Protein AF-A0A1C6GH63-F1 (afdb_monomer_lite)

Radius of gyration: 22.66 Å; chains: 1; bounding box: 57×43×56 Å

Foldseek 3Di:
DVLVVLLVVLVVLLVVLVVQLVVLVVVVVVLVVQLVVLCVVCVPPCPDPVSVVSNVVSVVVVVVSLVVNLVSLVVNLVSCCVRPNCPDPSSVVSVLSNLVSVVAAAEEEEFEDEPDDDPDDPPPVVVQVVVQCVQVVDPSHDYLYYFYDYHPDDDDCPDSPSLVVVLVCLVVVSHQEYEYQALCRSDVDPVVSVVSQVVSVVSNYHYAHNVVRPDPVPDPDD

pLDDT: mean 78.75, std 14.33, range [32.16, 94.0]

Sequence (222 aa):
MADSFGIKLGVEGEKEFKSALSDINLSFKVLGSEMKLVQSQFEKNYSSVESLTSRNEVLNRQIEKQKEKISTLKSALDNASSSFGENDRQTHNWQIQLNNAEDKLRVAAYCRVSTATDAQLESLEAQKSHYENYINSRDDWCFAGVYYDEGITGTKASKRPELMRLLADCKAKKIDFVITKSISRFSRNTLDCLKYIRMLKDKNIPVFFEKESINPLEQPRL

Secondary structure (DSSP, 8-state):
--HHHHHHHHHHHHHHHHHHHHHHHHHHHHHHHHHHHHHHHTTT-TTSHHHHHHHHHHHHHHHHHHHHHHHHHHHHHHHHHHHH-TTSHHHHHHHHHHHHHTT-EEEEEEEE----SSS----HHHHHHHHHHHHHT-TTEEEEEEEEE----SS-----HHHHHHHHHHHTTS-SEEEES-HHHH-SSHHHHHHHHHHHHTTT--EEETTTTB-TTSS---

Structure (mmCIF, N/CA/C/O backbone):
data_AF-A0A1C6GH63-F1
#
_entry.id   AF-A0A1C6GH63-F1
#
loop_
_atom_site.group_PDB
_atom_site.id
_atom_site.type_symbol
_atom_site.label_atom_id
_atom_site.label_alt_id
_atom_site.label_comp_id
_atom_site.label_asym_id
_atom_site.label_entity_id
_atom_site.label_seq_id
_atom_site.pdbx_PDB_ins_code
_atom_site.Cartn_x
_atom_site.Cartn_y
_atom_site.Cartn_z
_atom_site.occupancy
_atom_site.B_iso_or_equiv
_atom_site.auth_seq_id
_atom_site.auth_comp_id
_atom_site.auth_asym_id
_atom_site.auth_atom_id
_atom_site.pdbx_PDB_model_num
ATOM 1 N N . MET A 1 1 ? 26.725 -23.739 18.115 1.00 43.75 1 MET A N 1
ATOM 2 C CA . MET A 1 1 ? 25.723 -23.586 19.199 1.00 43.75 1 MET A CA 1
ATOM 3 C C . MET A 1 1 ? 25.177 -22.156 19.339 1.00 43.75 1 MET A C 1
ATOM 5 O O . MET A 1 1 ? 24.207 -21.996 20.064 1.00 43.75 1 MET A O 1
ATOM 9 N N . ALA A 1 2 ? 25.718 -21.143 18.641 1.00 48.12 2 ALA A N 1
ATOM 10 C CA . ALA A 1 2 ? 25.209 -19.763 18.694 1.00 48.12 2 ALA A CA 1
ATOM 11 C C . ALA A 1 2 ? 23.926 -19.540 17.858 1.00 48.12 2 ALA A C 1
ATOM 13 O O . ALA A 1 2 ? 23.014 -18.861 18.321 1.00 48.12 2 ALA A O 1
ATOM 14 N N . ASP A 1 3 ? 23.795 -20.202 16.701 1.00 53.66 3 ASP A N 1
ATOM 15 C CA . ASP A 1 3 ? 22.648 -20.000 15.793 1.00 53.66 3 ASP A CA 1
ATOM 16 C C . ASP A 1 3 ? 21.296 -20.400 16.406 1.00 53.66 3 ASP A C 1
ATOM 18 O O . ASP A 1 3 ? 20.281 -19.751 16.178 1.00 53.66 3 ASP A O 1
ATOM 22 N N . SER A 1 4 ? 21.263 -21.427 17.263 1.00 47.41 4 SER A N 1
ATOM 23 C CA . SER A 1 4 ? 20.011 -21.875 17.893 1.00 47.41 4 SER A CA 1
ATOM 24 C C . SER A 1 4 ? 19.478 -20.906 18.955 1.00 47.41 4 SER A C 1
ATOM 26 O O . SER A 1 4 ? 18.289 -20.979 19.264 1.00 47.41 4 SER A O 1
ATOM 28 N N . PHE A 1 5 ? 20.323 -20.057 19.546 1.00 47.91 5 PHE A N 1
ATOM 29 C CA . PHE A 1 5 ? 19.903 -19.102 20.578 1.00 47.91 5 PHE A CA 1
ATOM 30 C C . PHE A 1 5 ? 19.313 -17.832 19.959 1.00 47.91 5 PHE A C 1
ATOM 32 O O . PHE A 1 5 ? 18.251 -17.398 20.398 1.00 47.91 5 PHE A O 1
ATOM 39 N N . GLY A 1 6 ? 19.934 -17.299 18.899 1.00 55.62 6 GLY A N 1
ATOM 40 C CA . GLY A 1 6 ? 19.394 -16.158 18.146 1.00 55.62 6 GLY A CA 1
ATOM 41 C C . GLY A 1 6 ? 18.046 -16.475 17.493 1.00 55.62 6 GLY A C 1
ATOM 42 O O . GLY A 1 6 ? 17.101 -15.701 17.619 1.00 55.62 6 GLY A O 1
ATOM 43 N N . ILE A 1 7 ? 17.910 -17.672 16.907 1.00 58.19 7 ILE A N 1
ATOM 44 C CA . ILE A 1 7 ? 16.643 -18.131 16.315 1.00 58.19 7 ILE A CA 1
ATOM 45 C C . ILE A 1 7 ? 15.545 -18.272 17.384 1.00 58.19 7 ILE A C 1
ATOM 47 O O . ILE A 1 7 ? 14.402 -17.900 17.137 1.00 58.19 7 ILE A O 1
ATOM 51 N N . LYS A 1 8 ? 15.866 -18.772 18.587 1.00 57.50 8 LYS A N 1
ATOM 52 C CA . LYS A 1 8 ? 14.883 -18.887 19.680 1.00 57.50 8 LYS A CA 1
ATOM 53 C C . LYS A 1 8 ? 14.422 -17.523 20.198 1.00 57.50 8 LYS A C 1
ATOM 55 O O . LYS A 1 8 ? 13.222 -17.350 20.377 1.00 57.50 8 LYS A O 1
ATOM 60 N N . LEU A 1 9 ? 15.338 -16.564 20.373 1.00 57.53 9 LEU A N 1
ATOM 61 C CA . LEU A 1 9 ? 14.989 -15.201 20.796 1.00 57.53 9 LEU A CA 1
ATOM 62 C C . LEU A 1 9 ? 14.082 -14.494 19.774 1.00 57.53 9 LEU A C 1
ATOM 64 O O . LEU A 1 9 ? 13.104 -13.862 20.165 1.00 57.53 9 LEU A O 1
ATOM 68 N N . GLY A 1 10 ? 14.373 -14.639 18.476 1.00 62.00 10 GLY A N 1
ATOM 69 C CA . GLY A 1 10 ? 13.554 -14.057 17.407 1.00 62.00 10 GLY A CA 1
ATOM 70 C C . GLY A 1 10 ? 12.146 -14.661 17.333 1.00 62.00 10 GLY A C 1
ATOM 71 O O . GLY A 1 10 ? 11.166 -13.935 17.205 1.00 62.00 10 GLY A O 1
ATOM 72 N N . VAL A 1 11 ? 12.016 -15.986 17.477 1.00 64.38 11 VAL A N 1
ATOM 73 C CA . VAL A 1 11 ? 10.711 -16.680 17.432 1.00 64.38 11 VAL A CA 1
ATOM 74 C C . VAL A 1 11 ? 9.845 -16.367 18.659 1.00 64.38 11 VAL A C 1
ATOM 76 O O . VAL A 1 11 ? 8.621 -16.268 18.545 1.00 64.38 11 VAL A O 1
ATOM 79 N N . GLU A 1 12 ? 10.458 -16.205 19.833 1.00 69.69 12 GLU A N 1
ATOM 80 C CA . GLU A 1 12 ? 9.743 -15.873 21.069 1.00 69.69 12 GLU A CA 1
ATOM 81 C C . GLU A 1 12 ? 9.238 -14.422 21.047 1.00 69.69 12 GLU A C 1
ATOM 83 O O . GLU A 1 12 ? 8.051 -14.195 21.295 1.00 69.69 12 GLU A O 1
ATOM 88 N N . GLY A 1 13 ? 10.065 -13.474 20.587 1.00 75.44 13 GLY A N 1
ATOM 89 C CA . GLY A 1 13 ? 9.638 -12.093 20.331 1.00 75.44 13 GLY A CA 1
ATOM 90 C C . GLY A 1 13 ? 8.534 -11.998 19.271 1.00 75.44 13 GLY A C 1
ATOM 91 O O . GLY A 1 13 ? 7.528 -11.318 19.472 1.00 75.44 13 GLY A O 1
ATOM 92 N N . GLU A 1 14 ? 8.639 -12.750 18.169 1.00 78.56 14 GLU A N 1
ATOM 93 C CA . GLU A 1 14 ? 7.615 -12.768 17.113 1.00 78.56 14 GLU A CA 1
ATOM 94 C C . GLU A 1 14 ? 6.231 -13.187 17.644 1.00 78.56 14 GLU A C 1
ATOM 96 O O . GLU A 1 14 ? 5.198 -12.641 17.235 1.00 78.56 14 GLU A O 1
ATOM 101 N N . LYS A 1 15 ? 6.190 -14.151 18.570 1.00 84.12 15 LYS A N 1
ATOM 102 C CA . LYS A 1 15 ? 4.944 -14.614 19.191 1.00 84.12 15 LYS A CA 1
ATOM 103 C C . LYS A 1 15 ? 4.304 -13.525 20.053 1.00 84.12 15 LYS A C 1
ATOM 105 O O . LYS A 1 15 ? 3.085 -13.348 19.983 1.00 84.12 15 LYS A O 1
ATOM 110 N N . GLU A 1 16 ? 5.103 -12.793 20.824 1.00 86.69 16 GLU A N 1
ATOM 111 C CA . GLU A 1 16 ? 4.632 -11.672 21.643 1.00 86.69 16 GLU A CA 1
ATOM 112 C C . GLU A 1 16 ? 4.046 -10.555 20.772 1.00 86.69 16 GLU A C 1
ATOM 114 O O . GLU A 1 16 ? 2.914 -10.123 21.007 1.00 86.69 16 GLU A O 1
ATOM 119 N N . PHE A 1 17 ? 4.740 -10.167 19.695 1.00 88.00 17 PHE A N 1
ATOM 120 C CA . PHE A 1 17 ? 4.237 -9.160 18.755 1.00 88.00 17 PHE A CA 1
ATOM 121 C C . PHE A 1 17 ? 2.922 -9.588 18.096 1.00 88.00 17 PHE A C 1
ATOM 123 O O . PHE A 1 17 ? 1.976 -8.801 18.024 1.00 88.00 17 PHE A O 1
ATOM 130 N N . LYS A 1 18 ? 2.816 -10.846 17.648 1.00 88.19 18 LYS A N 1
ATOM 131 C CA . LYS A 1 18 ? 1.571 -11.381 17.068 1.00 88.19 18 LYS A CA 1
ATOM 132 C C . LYS A 1 18 ? 0.414 -11.367 18.066 1.00 88.19 18 LYS A C 1
ATOM 134 O O . LYS A 1 18 ? -0.707 -11.044 17.672 1.00 88.19 18 LYS A O 1
ATOM 139 N N . SER A 1 19 ? 0.673 -11.691 19.335 1.00 89.94 19 SER A N 1
ATOM 140 C CA . SER A 1 19 ? -0.341 -11.632 20.394 1.00 89.94 19 SER A CA 1
ATOM 141 C C . SER A 1 19 ? -0.822 -10.198 20.616 1.00 89.94 19 SER A C 1
ATOM 143 O O . SER A 1 19 ? -2.018 -9.938 20.514 1.00 89.94 19 SER A O 1
ATOM 145 N N . ALA A 1 20 ? 0.104 -9.253 20.802 1.00 89.94 20 ALA A N 1
ATOM 146 C CA . ALA A 1 20 ? -0.228 -7.842 20.994 1.00 89.94 20 ALA A CA 1
ATOM 147 C C . ALA A 1 20 ? -1.050 -7.279 19.818 1.00 89.94 20 ALA A C 1
ATOM 149 O O . ALA A 1 20 ? -2.055 -6.595 20.012 1.00 89.94 20 ALA A O 1
ATOM 150 N N . LEU A 1 21 ? -0.689 -7.626 18.578 1.00 89.88 21 LEU A N 1
ATOM 151 C CA . LEU A 1 21 ? -1.446 -7.210 17.394 1.00 89.88 21 LEU A CA 1
ATOM 152 C C . LEU A 1 21 ? -2.846 -7.825 17.330 1.00 89.88 21 LEU A C 1
ATOM 154 O O . LEU A 1 21 ? -3.777 -7.166 16.861 1.00 89.88 21 LEU A O 1
ATOM 158 N N . SER A 1 22 ? -3.016 -9.065 17.790 1.00 92.06 22 SER A N 1
ATOM 159 C CA . SER A 1 22 ? -4.335 -9.696 17.905 1.00 92.06 22 SER A CA 1
ATOM 160 C C . SER A 1 22 ? -5.237 -8.917 18.867 1.00 92.06 22 SER A C 1
ATOM 162 O O . SER A 1 22 ? -6.376 -8.598 18.515 1.00 92.06 22 SER A O 1
ATOM 164 N N . ASP A 1 23 ? -4.712 -8.531 20.029 1.00 92.62 23 ASP A N 1
ATOM 165 C CA . ASP A 1 23 ? -5.454 -7.781 21.049 1.00 92.62 23 ASP A CA 1
ATOM 166 C C . ASP A 1 23 ? -5.828 -6.371 20.568 1.00 92.62 23 ASP A C 1
ATOM 168 O O . ASP A 1 23 ? -6.961 -5.900 20.744 1.00 92.62 23 ASP A O 1
ATOM 172 N N . ILE A 1 24 ? -4.908 -5.711 19.862 1.00 90.25 24 ILE A N 1
ATOM 173 C CA . ILE A 1 24 ? -5.163 -4.419 19.218 1.00 90.25 24 ILE A CA 1
ATOM 174 C C . ILE A 1 24 ? -6.256 -4.555 18.145 1.00 90.25 24 ILE A C 1
ATOM 176 O O . ILE A 1 24 ? -7.181 -3.742 18.090 1.00 90.25 24 ILE A O 1
ATOM 180 N N . ASN A 1 25 ? -6.211 -5.597 17.310 1.00 90.31 25 ASN A N 1
ATOM 181 C CA . ASN A 1 25 ? -7.235 -5.8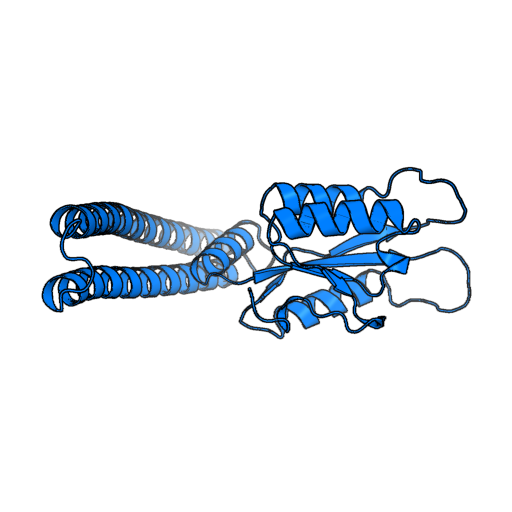31 16.286 1.00 90.31 25 ASN A CA 1
ATOM 182 C C . ASN A 1 25 ? -8.617 -6.124 16.900 1.00 90.31 25 ASN A C 1
ATOM 184 O O . ASN A 1 25 ? -9.634 -5.672 16.364 1.00 90.31 25 ASN A O 1
ATOM 188 N N . LEU A 1 26 ? -8.675 -6.829 18.035 1.00 92.38 26 LEU A N 1
ATOM 189 C CA . LEU A 1 26 ? -9.918 -7.020 18.785 1.00 92.38 26 LEU A CA 1
ATOM 190 C C . LEU A 1 26 ? -10.464 -5.679 19.294 1.00 92.38 26 LEU A C 1
ATOM 192 O O . LEU A 1 26 ? -11.651 -5.396 19.124 1.00 92.38 26 LEU A O 1
ATOM 196 N N . SER A 1 27 ? -9.590 -4.822 19.828 1.00 92.56 27 SER A N 1
ATOM 197 C CA . SER A 1 27 ? -9.950 -3.471 20.279 1.00 92.56 27 SER A CA 1
ATOM 198 C C . SER A 1 27 ? -10.534 -2.627 19.140 1.00 92.56 27 SER A C 1
ATOM 200 O O . SER A 1 27 ? -11.571 -1.989 19.311 1.00 92.56 27 SER A O 1
ATOM 202 N N . PHE A 1 28 ? -9.950 -2.687 17.938 1.00 92.88 28 PHE A N 1
ATOM 203 C CA . PHE A 1 28 ? -10.506 -2.019 16.754 1.00 92.88 28 PHE A CA 1
ATOM 204 C C . PHE A 1 28 ? -11.911 -2.504 16.389 1.00 92.88 28 PHE A C 1
ATOM 206 O O . PHE A 1 28 ? -12.756 -1.698 15.995 1.00 92.88 28 PHE A O 1
ATOM 213 N N . LYS A 1 29 ? -12.191 -3.805 16.532 1.00 92.38 29 LYS A N 1
ATOM 214 C CA . LYS A 1 29 ? -13.525 -4.368 16.268 1.00 92.38 29 LYS A CA 1
ATOM 215 C C . LYS A 1 29 ? -14.569 -3.839 17.256 1.00 92.38 29 LYS A C 1
ATOM 217 O O . LYS A 1 29 ? -15.692 -3.526 16.847 1.00 92.38 29 LYS A O 1
ATOM 222 N N . VAL A 1 30 ? -14.200 -3.721 18.532 1.00 94.00 30 VAL A N 1
ATOM 223 C CA . VAL A 1 30 ? -15.063 -3.152 19.578 1.00 94.00 30 VAL A CA 1
ATOM 224 C C . VAL A 1 30 ? -15.313 -1.669 19.307 1.00 94.00 30 VAL A C 1
ATOM 226 O O . VAL A 1 30 ? -16.466 -1.282 19.132 1.00 94.00 30 VAL A O 1
ATOM 229 N N . LEU A 1 31 ? -14.257 -0.871 19.119 1.00 90.81 31 LEU A N 1
ATOM 230 C CA . LEU A 1 31 ? -14.364 0.561 18.808 1.00 90.81 31 LEU A CA 1
ATOM 231 C C . LEU A 1 31 ? -15.160 0.824 17.521 1.00 90.81 31 LEU A C 1
ATOM 233 O O . LEU A 1 31 ? -15.915 1.787 17.431 1.00 90.81 31 LEU A O 1
ATOM 237 N N . GLY A 1 32 ? -15.026 -0.036 16.509 1.00 89.44 32 GLY A N 1
ATOM 238 C CA . GLY A 1 32 ? -15.830 0.046 15.290 1.00 89.44 32 GLY A CA 1
ATOM 239 C C . GLY A 1 32 ? -17.322 -0.210 15.534 1.00 89.44 32 GLY A C 1
ATOM 240 O O . GLY A 1 32 ? -18.164 0.385 14.863 1.00 89.44 32 GLY A O 1
ATOM 241 N N . SER A 1 33 ? -17.658 -1.068 16.498 1.00 93.25 33 SER A N 1
ATOM 242 C CA . SER A 1 33 ? -19.044 -1.327 16.906 1.00 93.25 33 SER A CA 1
ATOM 243 C C . SER A 1 33 ? -19.605 -0.162 17.727 1.00 93.25 33 SER A C 1
ATOM 245 O O . SER A 1 33 ? -20.716 0.287 17.453 1.00 93.25 33 SER A O 1
ATOM 247 N N . GLU A 1 34 ? -18.811 0.393 18.649 1.00 91.12 34 GLU A N 1
ATOM 248 C CA . GLU A 1 34 ? -19.148 1.613 19.401 1.00 91.12 34 GLU A CA 1
ATOM 249 C C . GLU A 1 34 ? -19.411 2.796 18.463 1.00 91.12 34 GLU A C 1
ATOM 251 O O . GLU A 1 34 ? -20.437 3.460 18.568 1.00 91.12 34 GLU A O 1
ATOM 256 N N . MET A 1 35 ? -18.536 3.016 17.480 1.00 89.00 35 MET A N 1
ATOM 257 C CA . MET A 1 35 ? -18.667 4.104 16.511 1.00 89.00 35 MET A CA 1
ATOM 258 C C . MET A 1 35 ? -19.957 4.005 15.685 1.00 89.00 35 MET A C 1
ATOM 260 O O . MET A 1 35 ? -20.598 5.019 15.406 1.00 89.00 35 MET A O 1
ATOM 264 N N . LYS A 1 36 ? -20.359 2.787 15.296 1.00 89.88 36 LYS A N 1
ATOM 265 C CA . LYS A 1 36 ? -21.638 2.553 14.607 1.00 89.88 36 LYS A CA 1
ATOM 266 C C . LYS A 1 36 ? -22.826 2.861 15.513 1.00 89.88 36 LYS A C 1
ATOM 268 O O . LYS A 1 36 ? -23.787 3.469 15.055 1.00 89.88 36 LYS A O 1
ATOM 273 N N . LEU A 1 37 ? -22.747 2.469 16.783 1.00 87.75 37 LEU A N 1
ATOM 274 C CA . LEU A 1 37 ? -23.795 2.737 17.761 1.00 87.75 37 LEU A CA 1
ATOM 275 C C . LEU A 1 37 ? -23.955 4.244 18.000 1.00 87.75 37 LEU A C 1
ATOM 277 O O . LEU A 1 37 ? -25.067 4.750 17.878 1.00 87.75 37 LEU A O 1
ATOM 281 N N . VAL A 1 38 ? -22.852 4.968 18.209 1.00 85.31 38 VAL A N 1
ATOM 282 C CA . VAL A 1 38 ? -22.848 6.437 18.309 1.00 85.31 38 VAL A CA 1
ATOM 283 C C . VAL A 1 38 ? -23.469 7.060 17.057 1.00 85.31 38 VAL A C 1
ATOM 285 O O . VAL A 1 38 ? -24.359 7.895 17.164 1.00 85.31 38 VAL A O 1
ATOM 288 N N . GLN A 1 39 ? -23.089 6.618 15.854 1.00 83.81 39 GLN A N 1
ATOM 289 C CA . GLN A 1 39 ? -23.702 7.128 14.621 1.00 83.81 39 GLN A CA 1
ATOM 290 C C . GLN A 1 39 ? -25.214 6.879 14.558 1.00 83.81 39 GLN A C 1
ATOM 292 O O . GLN A 1 39 ? -25.943 7.792 14.177 1.00 83.81 39 GLN A O 1
ATOM 297 N N . SER A 1 40 ? -25.678 5.690 14.958 1.00 85.75 40 SER A N 1
ATOM 298 C CA . SER A 1 40 ? -27.106 5.342 14.958 1.00 85.75 40 SER A CA 1
ATOM 299 C C . SER A 1 40 ? -27.922 6.154 15.971 1.00 85.75 40 SER A C 1
ATOM 301 O O . SER A 1 40 ? -29.052 6.550 15.696 1.00 85.75 40 SER A O 1
ATOM 303 N N . GLN A 1 41 ? -27.340 6.469 17.133 1.00 82.56 41 GLN A N 1
ATOM 304 C CA . GLN A 1 41 ? -27.997 7.258 18.180 1.00 82.56 41 GLN A CA 1
ATOM 305 C C . GLN A 1 41 ? -28.266 8.704 17.747 1.00 82.56 41 GLN A C 1
ATOM 307 O O . GLN A 1 41 ? -29.232 9.315 18.204 1.00 82.56 41 GLN A O 1
ATOM 312 N N . PHE A 1 42 ? -27.445 9.243 16.843 1.00 76.06 42 PHE A N 1
ATOM 313 C CA . PHE A 1 42 ? -27.506 10.641 16.422 1.00 76.06 42 PHE A CA 1
ATOM 314 C C . PHE A 1 42 ? -28.003 10.838 14.979 1.00 76.06 42 PHE A C 1
ATOM 316 O O . PHE A 1 42 ? -27.852 11.933 14.439 1.00 76.06 42 PHE A O 1
ATOM 323 N N . GLU A 1 43 ? -28.668 9.842 14.375 1.00 67.94 43 GLU A N 1
ATOM 324 C CA . GLU A 1 43 ? -29.168 9.889 12.983 1.00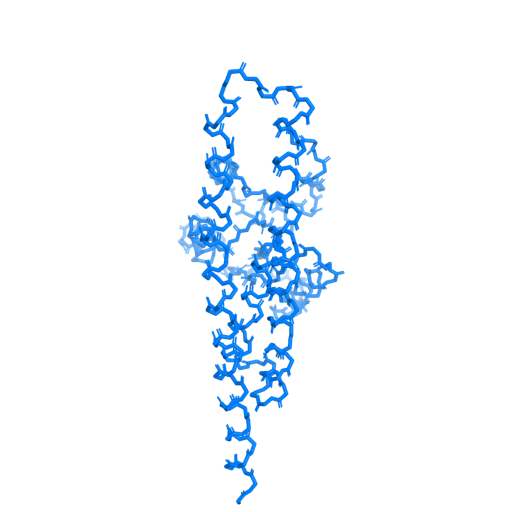 67.94 43 GLU A CA 1
ATOM 325 C C . GLU A 1 43 ? -30.037 11.119 12.654 1.00 67.94 43 GLU A C 1
ATOM 327 O O . GLU A 1 43 ? -30.075 11.572 11.511 1.00 67.94 43 GLU A O 1
ATOM 332 N N . LYS A 1 44 ? -30.716 11.702 13.651 1.00 65.38 44 LYS A N 1
ATOM 333 C CA . LYS A 1 44 ? -31.552 12.905 13.481 1.00 65.38 44 LYS A CA 1
ATOM 334 C C . LYS A 1 44 ? -30.862 14.225 13.867 1.00 65.38 44 LYS A C 1
ATOM 336 O O . LYS A 1 44 ? -31.419 15.273 13.569 1.00 65.38 44 LYS A O 1
ATOM 341 N N . ASN A 1 45 ? -29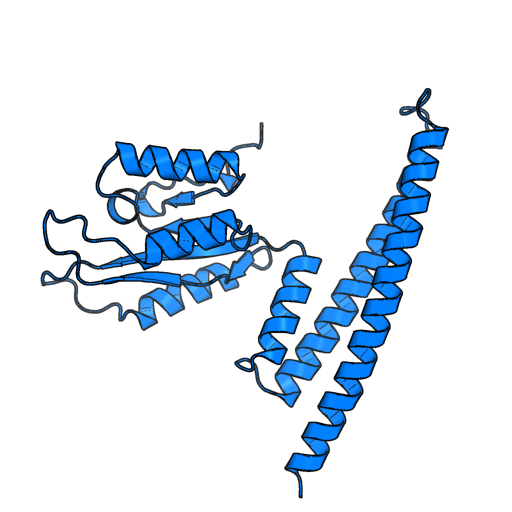.670 14.190 14.482 1.00 63.69 45 ASN A N 1
ATOM 342 C CA . ASN A 1 45 ? -28.991 15.342 15.110 1.00 63.69 45 ASN A CA 1
ATOM 343 C C . ASN A 1 45 ? -27.460 15.380 14.857 1.00 63.69 45 ASN A C 1
ATOM 345 O O . ASN A 1 45 ? -26.695 15.784 15.736 1.00 63.69 45 ASN A O 1
ATOM 349 N N . TYR A 1 46 ? -27.000 14.990 13.661 1.00 59.97 46 TYR A N 1
ATOM 350 C CA . TYR A 1 46 ? -25.572 14.880 13.287 1.00 59.97 46 TYR A CA 1
ATOM 351 C C . TYR A 1 46 ? -24.703 16.129 13.513 1.00 59.97 46 TYR A C 1
ATOM 353 O O . TYR A 1 46 ? -23.480 16.018 13.583 1.00 59.97 46 TYR A O 1
ATOM 361 N N . SER A 1 47 ? -25.307 17.316 13.567 1.00 62.53 47 SER A N 1
ATOM 362 C CA . SER A 1 47 ? -24.606 18.591 13.751 1.00 62.53 47 SER A CA 1
ATOM 363 C C . SER A 1 47 ? -24.660 19.114 15.187 1.00 62.53 47 SER A C 1
ATOM 365 O O . SER A 1 47 ? -24.199 20.223 15.451 1.00 62.53 47 SER A O 1
ATOM 367 N N . SER A 1 48 ? -25.252 18.361 16.119 1.00 77.75 48 SER A N 1
ATOM 368 C CA . SER A 1 48 ? -25.275 18.755 17.527 1.00 77.75 48 SER A CA 1
ATOM 369 C C . SER A 1 48 ? -23.876 18.633 18.134 1.00 77.75 48 SER A C 1
ATOM 371 O O . SER A 1 48 ? -23.140 17.687 17.845 1.00 77.75 48 SER A O 1
ATOM 373 N N . VAL A 1 49 ? -23.510 19.577 19.002 1.00 79.19 49 VAL A N 1
ATOM 374 C CA . VAL A 1 49 ? -22.211 19.579 19.700 1.00 79.19 49 VAL A CA 1
ATOM 375 C C . VAL A 1 49 ? -21.998 18.270 20.465 1.00 79.19 49 VAL A C 1
ATOM 377 O O . VAL A 1 49 ? -20.900 17.720 20.458 1.00 79.19 49 VAL A O 1
ATOM 380 N N . GLU A 1 50 ? -23.064 17.727 21.049 1.00 79.31 50 GLU A N 1
ATOM 381 C CA . GLU A 1 50 ? -23.059 16.450 21.761 1.00 79.31 50 GLU A CA 1
ATOM 382 C C . GLU A 1 50 ? -22.706 15.276 20.834 1.00 79.31 50 GLU A C 1
ATOM 384 O O . GLU A 1 50 ? -21.751 14.550 21.106 1.00 79.31 50 GLU A O 1
ATOM 389 N N . SER A 1 51 ? -23.363 15.162 19.672 1.00 79.19 51 SER A N 1
ATOM 390 C CA . SER A 1 51 ? -23.045 14.116 18.686 1.00 79.19 51 SER A CA 1
ATOM 391 C C . SER A 1 51 ? -21.601 14.185 18.173 1.00 79.19 51 SER A C 1
ATOM 393 O O . SER A 1 51 ? -20.946 13.154 17.997 1.00 79.19 51 SER A O 1
ATOM 395 N N . LEU A 1 52 ? -21.080 15.398 17.958 1.00 80.50 52 LEU A N 1
ATOM 396 C CA . LEU A 1 52 ? -19.709 15.614 17.498 1.00 80.50 52 LEU A CA 1
ATOM 397 C C . LEU A 1 52 ? -18.701 15.264 18.590 1.00 80.50 52 LEU A C 1
ATOM 399 O O . LEU A 1 52 ? -17.659 14.685 18.289 1.00 80.50 52 LEU A O 1
ATOM 403 N N . THR A 1 53 ? -19.018 15.572 19.846 1.00 86.44 53 THR A N 1
ATOM 404 C CA . THR A 1 53 ? -18.169 15.251 20.997 1.00 86.44 53 THR A CA 1
ATOM 405 C C . THR A 1 53 ? -18.061 13.741 21.174 1.00 86.44 53 THR A C 1
ATOM 407 O O . THR A 1 53 ? -16.954 13.210 21.121 1.00 86.44 53 THR A O 1
ATOM 410 N N . SER A 1 54 ? -19.188 13.023 21.242 1.00 85.44 54 SER A N 1
ATOM 411 C CA . SER A 1 54 ? -19.183 11.560 21.384 1.00 85.44 54 SER A CA 1
ATOM 412 C C . SER A 1 54 ? -18.490 10.861 20.212 1.00 85.44 54 SER A C 1
ATOM 414 O O . SER A 1 54 ? -17.756 9.890 20.399 1.00 85.44 54 SER A O 1
ATOM 416 N N . ARG A 1 55 ? -18.662 11.368 18.984 1.00 85.69 55 ARG A N 1
ATOM 417 C CA . ARG A 1 55 ? -17.950 10.841 17.813 1.00 85.69 55 ARG A CA 1
ATOM 418 C C . ARG A 1 55 ? -16.442 11.089 17.905 1.00 85.69 55 ARG A C 1
ATOM 420 O O . ARG A 1 55 ? -15.667 10.181 17.608 1.00 85.69 55 ARG A O 1
ATOM 427 N N . ASN A 1 56 ? -16.026 12.290 18.306 1.00 87.19 56 ASN A N 1
ATOM 428 C CA . ASN A 1 56 ? -14.614 12.633 18.481 1.00 87.19 56 ASN A CA 1
ATOM 429 C C . ASN A 1 56 ? -13.949 11.793 19.572 1.00 87.19 56 ASN A C 1
ATOM 431 O O . ASN A 1 56 ? -12.809 11.379 19.394 1.00 87.19 56 ASN A O 1
ATOM 435 N N . GLU A 1 57 ? -14.646 11.480 20.663 1.00 90.62 57 GLU A N 1
ATOM 436 C CA . GLU A 1 57 ? -14.118 10.600 21.710 1.00 90.62 57 GLU A CA 1
ATOM 437 C C . GLU A 1 57 ? -13.770 9.210 21.170 1.00 90.62 57 GLU A C 1
ATOM 439 O O . GLU A 1 57 ? -12.659 8.721 21.384 1.00 90.62 57 GLU A O 1
ATOM 444 N N . VAL A 1 58 ? -14.691 8.584 20.429 1.00 90.06 58 VAL A N 1
ATOM 445 C CA . VAL A 1 58 ? -14.447 7.259 19.840 1.00 90.06 58 VAL A CA 1
ATOM 446 C C . VAL A 1 58 ? -13.340 7.327 18.784 1.00 90.06 58 VAL A C 1
ATOM 448 O O . VAL A 1 58 ? -12.471 6.455 18.755 1.00 90.06 58 VAL A O 1
ATOM 451 N N . LEU A 1 59 ? -13.315 8.377 17.957 1.00 87.50 59 LEU A N 1
ATOM 452 C CA . LEU A 1 59 ? -12.248 8.602 16.975 1.00 87.50 59 LEU A CA 1
ATOM 453 C C . LEU A 1 59 ? -10.876 8.780 17.637 1.00 87.50 59 LEU A C 1
ATOM 455 O O . LEU A 1 59 ? -9.905 8.184 17.180 1.00 87.50 59 LEU A O 1
ATOM 459 N N . ASN A 1 60 ? -10.784 9.541 18.727 1.00 89.81 60 ASN A N 1
ATOM 460 C CA . ASN A 1 60 ? -9.531 9.734 19.456 1.00 89.81 60 ASN A CA 1
ATOM 461 C C . ASN A 1 60 ? -9.002 8.408 20.012 1.00 89.81 60 ASN A C 1
ATOM 463 O O . ASN A 1 60 ? -7.825 8.103 19.827 1.00 89.81 60 ASN A O 1
ATOM 467 N N . ARG A 1 61 ? -9.872 7.562 20.580 1.00 92.56 61 ARG A N 1
ATOM 468 C CA . ARG A 1 61 ? -9.484 6.206 21.014 1.00 92.56 61 ARG A CA 1
ATOM 469 C C . ARG A 1 61 ? -9.017 5.339 19.844 1.00 92.56 61 ARG A C 1
ATOM 471 O O . ARG A 1 61 ? -8.048 4.596 19.976 1.00 92.56 61 ARG A O 1
ATOM 478 N N . GLN A 1 62 ? -9.675 5.433 18.685 1.00 89.31 62 GLN A N 1
ATOM 479 C CA . GLN A 1 62 ? -9.226 4.737 17.472 1.00 89.31 62 GLN A CA 1
ATOM 480 C C . GLN A 1 62 ? -7.839 5.214 17.025 1.00 89.31 62 GLN A C 1
ATOM 482 O O . GLN A 1 62 ? -7.001 4.386 16.676 1.00 89.31 62 GLN A O 1
ATOM 487 N N . ILE A 1 63 ? -7.576 6.523 17.077 1.00 89.56 63 ILE A N 1
ATOM 488 C CA . ILE A 1 63 ? -6.268 7.107 16.752 1.00 89.56 63 ILE A CA 1
ATOM 489 C C . ILE A 1 63 ? -5.197 6.616 17.731 1.00 89.56 63 ILE A C 1
ATOM 491 O O . ILE A 1 63 ? -4.109 6.238 17.303 1.00 89.56 63 ILE A O 1
ATOM 495 N N . GLU A 1 64 ? -5.486 6.582 19.032 1.00 91.88 64 GLU A N 1
ATOM 496 C CA . GLU A 1 64 ? -4.564 6.050 20.042 1.00 91.88 64 GLU A CA 1
ATOM 497 C C . GLU A 1 64 ? -4.226 4.581 19.777 1.00 91.88 64 GLU A C 1
ATOM 499 O O . GLU A 1 64 ? -3.049 4.220 19.730 1.00 91.88 64 GLU A O 1
ATOM 504 N N . LYS A 1 65 ? -5.234 3.747 19.496 1.00 92.25 65 LYS A N 1
ATOM 505 C CA . LYS A 1 65 ? -5.017 2.339 19.131 1.00 92.25 65 LYS A CA 1
ATOM 506 C C . LYS A 1 65 ? -4.272 2.169 17.813 1.00 92.25 65 LYS A C 1
ATOM 508 O O . LYS A 1 65 ? -3.494 1.227 17.674 1.00 92.25 65 LYS A O 1
ATOM 513 N N . GLN A 1 66 ? -4.436 3.090 16.866 1.00 88.75 66 GLN A N 1
ATOM 514 C CA . GLN A 1 66 ? -3.655 3.090 15.629 1.00 88.75 66 GLN A CA 1
ATOM 515 C C . GLN A 1 66 ? -2.185 3.406 15.900 1.00 88.75 66 GLN A C 1
ATOM 517 O O . GLN A 1 66 ? -1.310 2.723 15.372 1.00 88.75 66 GLN A O 1
ATOM 522 N N . LYS A 1 67 ? -1.899 4.386 16.764 1.00 90.50 67 LYS A N 1
ATOM 523 C CA . LYS A 1 67 ? -0.527 4.703 17.187 1.00 90.50 67 LYS A CA 1
ATOM 524 C C . LYS A 1 67 ? 0.126 3.524 17.903 1.00 90.50 67 LYS A C 1
ATOM 526 O O . LYS A 1 67 ? 1.271 3.200 17.605 1.00 90.50 67 LYS A O 1
ATOM 531 N N . GLU A 1 68 ? -0.610 2.861 18.793 1.00 91.56 68 GLU A N 1
ATOM 532 C CA . GLU A 1 68 ? -0.152 1.648 19.477 1.00 91.56 68 GLU A CA 1
ATOM 533 C C . GLU A 1 68 ? 0.178 0.540 18.465 1.00 91.56 68 GLU A C 1
ATOM 535 O O . GLU A 1 68 ? 1.286 0.009 18.481 1.00 91.56 68 GLU A O 1
ATOM 540 N N . LYS A 1 69 ? -0.719 0.282 17.501 1.00 91.06 69 LYS A N 1
ATOM 541 C CA . LYS A 1 69 ? -0.499 -0.684 16.412 1.00 91.06 69 LYS A CA 1
ATOM 542 C C . LYS A 1 69 ? 0.773 -0.400 15.619 1.00 91.06 69 LYS A C 1
ATOM 544 O O . LYS A 1 69 ? 1.558 -1.312 15.373 1.00 91.06 69 LYS A O 1
ATOM 549 N N . ILE A 1 70 ? 0.960 0.854 15.205 1.00 91.31 70 ILE A N 1
ATOM 550 C CA . ILE A 1 70 ? 2.137 1.293 14.448 1.00 91.31 70 ILE A CA 1
ATOM 551 C C . ILE A 1 70 ? 3.402 1.098 15.290 1.00 91.31 70 ILE A C 1
ATOM 553 O O . ILE A 1 70 ? 4.390 0.579 14.781 1.00 91.31 70 ILE A O 1
ATOM 557 N N . SER A 1 71 ? 3.366 1.458 16.576 1.00 90.19 71 SER A N 1
ATOM 558 C CA . SER A 1 71 ? 4.490 1.271 17.500 1.00 90.19 71 SER A CA 1
ATOM 559 C C . SER A 1 71 ? 4.885 -0.204 17.622 1.00 90.19 71 SER A C 1
ATOM 561 O O . SER A 1 71 ? 6.043 -0.555 17.406 1.00 90.19 71 SER A O 1
ATOM 563 N N . THR A 1 72 ? 3.916 -1.094 17.860 1.00 90.12 72 THR A N 1
ATOM 564 C CA . THR A 1 72 ? 4.160 -2.542 17.940 1.00 90.12 72 THR A CA 1
ATOM 565 C C . THR A 1 72 ? 4.717 -3.102 16.631 1.00 90.12 72 THR A C 1
ATOM 567 O O . THR A 1 72 ? 5.643 -3.907 16.661 1.00 90.12 72 THR A O 1
ATOM 570 N N . LEU A 1 73 ? 4.199 -2.664 15.478 1.00 90.25 73 LEU A N 1
ATOM 571 C CA . LEU A 1 73 ? 4.702 -3.081 14.165 1.00 90.25 73 LEU A CA 1
ATOM 572 C C . LEU A 1 73 ? 6.132 -2.593 13.901 1.00 90.25 73 LEU A C 1
ATOM 574 O O . LEU A 1 73 ? 6.910 -3.335 13.308 1.00 90.25 73 LEU A O 1
ATOM 578 N N . LYS A 1 74 ? 6.499 -1.390 14.365 1.00 89.56 74 LYS A N 1
ATOM 579 C CA . LYS A 1 74 ? 7.880 -0.880 14.294 1.00 89.56 74 LYS A CA 1
ATOM 580 C C . LYS A 1 74 ? 8.832 -1.741 15.113 1.00 89.56 74 LYS A C 1
ATOM 582 O O . LYS A 1 74 ? 9.861 -2.153 14.593 1.00 89.56 74 LYS A O 1
ATOM 587 N N . SER A 1 75 ? 8.467 -2.062 16.354 1.00 88.56 75 SER A N 1
ATOM 588 C CA . SER A 1 75 ? 9.276 -2.946 17.201 1.00 88.56 75 SER A CA 1
ATOM 589 C C . SER A 1 75 ? 9.385 -4.363 16.630 1.00 88.56 75 SER A C 1
ATOM 591 O O . SER A 1 75 ? 10.462 -4.950 16.662 1.00 88.56 75 SER A O 1
ATOM 593 N N . ALA A 1 76 ? 8.300 -4.900 16.064 1.00 88.12 76 ALA A N 1
ATOM 594 C CA . ALA A 1 76 ? 8.310 -6.210 15.414 1.00 88.12 76 ALA A CA 1
ATOM 595 C C . ALA A 1 76 ? 9.221 -6.234 14.179 1.00 88.12 76 ALA A C 1
ATOM 597 O O . ALA A 1 76 ? 9.965 -7.192 13.976 1.00 88.12 76 ALA A O 1
ATOM 598 N N . LEU A 1 77 ? 9.181 -5.172 13.372 1.00 86.81 77 LEU A N 1
ATOM 599 C CA . LEU A 1 77 ? 10.043 -5.011 12.208 1.00 86.81 77 LEU A CA 1
ATOM 600 C C . LEU A 1 77 ? 11.522 -4.912 12.603 1.00 86.81 77 LEU A C 1
ATOM 602 O O . LEU A 1 77 ? 12.334 -5.598 11.997 1.00 86.81 77 LEU A O 1
ATOM 606 N N . ASP A 1 78 ? 11.855 -4.104 13.611 1.00 86.81 78 ASP A N 1
ATOM 607 C CA . ASP A 1 78 ? 13.228 -3.939 14.115 1.00 86.81 78 ASP A CA 1
ATOM 608 C C . ASP A 1 78 ? 13.798 -5.248 14.687 1.00 86.81 78 ASP A C 1
ATOM 610 O O . ASP A 1 78 ? 14.938 -5.638 14.422 1.00 86.81 78 ASP A O 1
ATOM 614 N N . ASN A 1 79 ? 12.964 -5.997 15.411 1.00 86.31 79 ASN A N 1
ATOM 615 C CA . ASN A 1 79 ? 13.331 -7.322 15.888 1.00 86.31 79 ASN A CA 1
ATOM 616 C C . ASN A 1 79 ? 13.550 -8.307 14.727 1.00 86.31 79 ASN A C 1
ATOM 618 O O . ASN A 1 79 ? 14.522 -9.066 14.746 1.00 86.31 79 ASN A O 1
ATOM 622 N N . ALA A 1 80 ? 12.678 -8.285 13.714 1.00 84.06 80 ALA A N 1
ATOM 623 C CA . ALA A 1 80 ? 12.780 -9.164 12.554 1.00 84.06 80 ALA A CA 1
ATOM 624 C C . ALA A 1 80 ? 13.998 -8.836 11.678 1.00 84.06 80 ALA A C 1
ATOM 626 O O . ALA A 1 80 ? 14.733 -9.750 11.306 1.00 84.06 80 ALA A O 1
ATOM 627 N N . SER A 1 81 ? 14.266 -7.556 11.405 1.00 83.94 81 SER A N 1
ATOM 628 C CA . SER A 1 81 ? 15.443 -7.128 10.642 1.00 83.94 81 SER A CA 1
ATOM 629 C C . SER A 1 81 ? 16.738 -7.521 11.353 1.00 83.94 81 SER A C 1
ATOM 631 O O . SER A 1 81 ? 17.646 -8.046 10.711 1.00 83.94 81 SER A O 1
ATOM 633 N N . SER A 1 82 ? 16.789 -7.372 12.679 1.00 84.38 82 SER A N 1
ATOM 634 C CA . SER A 1 82 ? 17.941 -7.763 13.498 1.00 84.38 82 SER A CA 1
ATOM 635 C C . SER A 1 82 ? 18.132 -9.281 13.587 1.00 84.38 82 SER A C 1
ATOM 637 O O . SER A 1 82 ? 19.265 -9.756 13.645 1.00 84.38 82 SER A O 1
ATOM 639 N N . SER A 1 83 ? 17.040 -10.053 13.608 1.00 82.25 83 SER A N 1
ATOM 640 C CA . SER A 1 83 ? 17.086 -11.510 13.822 1.00 82.25 83 SER A CA 1
ATOM 641 C C . SER A 1 83 ? 17.225 -12.318 12.528 1.00 82.25 83 SER A C 1
ATOM 643 O O . SER A 1 83 ? 17.903 -13.344 12.521 1.00 82.25 83 SER A O 1
ATOM 645 N N . PHE A 1 84 ? 16.583 -11.879 11.441 1.00 79.44 84 PHE A N 1
ATOM 646 C CA . PHE A 1 84 ? 16.491 -12.612 10.170 1.00 79.44 84 PHE A CA 1
ATOM 647 C C . PHE A 1 84 ? 17.170 -11.888 8.996 1.00 79.44 84 PHE A C 1
ATOM 649 O O . PHE A 1 84 ? 17.456 -12.514 7.976 1.00 79.44 84 PHE A O 1
ATOM 656 N N . GLY A 1 85 ? 17.475 -10.595 9.140 1.00 77.62 85 GLY A N 1
ATOM 657 C CA . GLY A 1 85 ? 18.044 -9.750 8.091 1.00 77.62 85 GLY A CA 1
ATOM 658 C C . GLY A 1 85 ? 16.986 -8.972 7.300 1.00 77.62 85 GLY A C 1
ATOM 659 O O . GLY A 1 85 ? 15.816 -9.352 7.226 1.00 77.62 85 GLY A O 1
ATOM 660 N N . GLU A 1 86 ? 17.405 -7.866 6.681 1.00 72.62 86 GLU A N 1
ATOM 661 C CA . GLU A 1 86 ? 16.518 -6.937 5.953 1.00 72.62 86 GLU A CA 1
ATOM 662 C C . GLU A 1 86 ? 15.832 -7.574 4.735 1.00 72.62 86 GLU A C 1
ATOM 664 O O . GLU A 1 86 ? 14.670 -7.292 4.450 1.00 72.62 86 GLU A O 1
ATOM 669 N N . ASN A 1 87 ? 16.531 -8.482 4.049 1.00 70.44 87 ASN A N 1
ATOM 670 C CA . ASN A 1 87 ? 16.039 -9.152 2.843 1.00 70.44 87 ASN A CA 1
ATOM 671 C C . ASN A 1 87 ? 15.231 -10.428 3.133 1.00 70.44 87 ASN A C 1
ATOM 673 O O . ASN A 1 87 ? 14.824 -11.122 2.197 1.00 70.44 87 ASN A O 1
ATOM 677 N N . ASP A 1 88 ? 15.011 -10.769 4.406 1.00 82.06 88 ASP A N 1
ATOM 678 C CA . ASP A 1 88 ? 14.224 -11.945 4.757 1.00 82.06 88 ASP A CA 1
ATOM 679 C C . ASP A 1 88 ? 12.724 -11.738 4.488 1.00 82.06 88 ASP A C 1
ATOM 681 O O . ASP A 1 88 ? 12.158 -10.648 4.624 1.00 82.06 88 ASP A O 1
ATOM 685 N N . ARG A 1 89 ? 12.044 -12.830 4.122 1.00 77.12 89 ARG A N 1
ATOM 686 C CA . ARG A 1 89 ? 10.613 -12.815 3.804 1.00 77.12 89 ARG A CA 1
ATOM 687 C C . ARG A 1 89 ? 9.758 -12.391 5.001 1.00 77.12 89 ARG A C 1
ATOM 689 O O . ARG A 1 89 ? 8.707 -11.779 4.799 1.00 77.12 89 ARG A O 1
ATOM 696 N N . GLN A 1 90 ? 10.154 -12.731 6.226 1.00 78.44 90 GLN A N 1
ATOM 697 C CA . GLN A 1 90 ? 9.437 -12.348 7.442 1.00 78.44 90 GLN A CA 1
ATOM 698 C C . GLN A 1 90 ? 9.582 -10.852 7.708 1.00 78.44 90 GLN A C 1
ATOM 700 O O . GLN A 1 90 ? 8.568 -10.179 7.899 1.00 78.44 90 GLN A O 1
ATOM 705 N N . THR A 1 91 ? 10.800 -10.316 7.619 1.00 82.25 91 THR A N 1
ATOM 706 C CA . THR A 1 91 ? 11.076 -8.876 7.733 1.00 82.25 91 THR A CA 1
ATOM 707 C C . THR A 1 91 ? 10.270 -8.080 6.709 1.00 82.25 91 THR A C 1
ATOM 709 O O . THR A 1 91 ? 9.579 -7.123 7.061 1.00 82.25 91 THR A O 1
ATOM 712 N N . HIS A 1 92 ? 10.235 -8.543 5.456 1.00 79.50 92 HIS A N 1
ATOM 713 C CA . HIS A 1 92 ? 9.445 -7.898 4.410 1.00 79.50 92 HIS A CA 1
ATOM 714 C C . HIS A 1 92 ? 7.935 -7.911 4.710 1.00 79.50 92 HIS A C 1
ATOM 716 O O . HIS A 1 92 ? 7.240 -6.919 4.491 1.00 79.50 92 HIS A O 1
ATOM 722 N N . ASN A 1 93 ? 7.406 -9.003 5.271 1.00 83.81 93 ASN A N 1
ATOM 723 C CA . ASN A 1 93 ? 5.999 -9.062 5.675 1.00 83.81 93 ASN A CA 1
ATOM 724 C C . ASN A 1 93 ? 5.674 -8.076 6.806 1.00 83.81 93 ASN A C 1
ATOM 726 O O . ASN A 1 93 ? 4.604 -7.464 6.781 1.00 83.81 93 ASN A O 1
ATOM 730 N N . TRP A 1 94 ? 6.564 -7.915 7.788 1.00 85.19 94 TRP A N 1
ATOM 731 C CA . TRP A 1 94 ? 6.398 -6.926 8.856 1.00 85.19 94 TRP A CA 1
ATOM 732 C C . TRP A 1 94 ? 6.451 -5.499 8.316 1.00 85.19 94 TRP A C 1
ATOM 734 O O . TRP A 1 94 ? 5.591 -4.688 8.661 1.00 85.19 94 TRP A O 1
ATOM 744 N N . GLN A 1 95 ? 7.366 -5.223 7.384 1.00 84.56 95 GLN A N 1
ATOM 745 C CA . GLN A 1 95 ? 7.452 -3.934 6.700 1.00 84.56 95 GLN A CA 1
ATOM 746 C C . GLN A 1 95 ? 6.151 -3.607 5.954 1.00 84.56 95 GLN A C 1
ATOM 748 O O . GLN A 1 95 ? 5.631 -2.498 6.072 1.00 84.56 95 GLN A O 1
ATOM 753 N N . ILE A 1 96 ? 5.583 -4.574 5.224 1.00 82.38 96 ILE A N 1
ATOM 754 C CA . ILE A 1 96 ? 4.298 -4.404 4.527 1.00 82.38 96 ILE A CA 1
ATOM 755 C C . ILE A 1 96 ? 3.175 -4.097 5.525 1.00 82.38 96 ILE A C 1
ATOM 757 O O . ILE A 1 96 ? 2.354 -3.212 5.279 1.00 82.38 96 ILE A O 1
ATOM 761 N N . GLN A 1 97 ? 3.116 -4.815 6.650 1.00 84.88 97 GLN A N 1
ATOM 762 C CA . GLN A 1 97 ? 2.099 -4.574 7.676 1.00 84.88 97 GLN A CA 1
ATOM 763 C C . GLN A 1 97 ? 2.225 -3.180 8.294 1.00 84.88 97 GLN A C 1
ATOM 765 O O . GLN A 1 97 ? 1.205 -2.510 8.461 1.00 84.88 97 GLN A O 1
ATOM 770 N N . LEU A 1 98 ? 3.450 -2.737 8.587 1.00 87.06 98 LEU A N 1
ATOM 771 C CA . LEU A 1 98 ? 3.726 -1.396 9.093 1.00 87.06 98 LEU A CA 1
ATOM 772 C C . LEU A 1 98 ? 3.295 -0.322 8.090 1.00 87.06 98 LEU A C 1
ATOM 774 O O . LEU A 1 98 ? 2.535 0.569 8.453 1.00 87.06 98 LEU A O 1
ATOM 778 N N . ASN A 1 99 ? 3.693 -0.451 6.823 1.00 83.44 99 ASN A N 1
ATOM 779 C CA . ASN A 1 99 ? 3.334 0.504 5.773 1.00 83.44 99 ASN A CA 1
ATOM 780 C C . ASN A 1 99 ? 1.812 0.616 5.598 1.00 83.44 99 ASN A C 1
ATOM 782 O O . ASN A 1 99 ? 1.288 1.720 5.485 1.00 83.44 99 ASN A O 1
ATOM 786 N N . ASN A 1 100 ? 1.094 -0.512 5.642 1.00 82.00 100 ASN A N 1
ATOM 787 C CA . ASN A 1 100 ? -0.371 -0.518 5.591 1.00 82.00 100 ASN A CA 1
ATOM 788 C C . ASN A 1 100 ? -1.004 0.128 6.837 1.00 82.00 100 ASN A C 1
ATOM 790 O O . ASN A 1 100 ? -2.090 0.693 6.745 1.00 82.00 100 ASN A O 1
ATOM 794 N N . ALA A 1 101 ? -0.372 0.022 8.010 1.00 83.56 101 ALA A N 1
ATOM 795 C CA . ALA A 1 101 ? -0.849 0.672 9.231 1.00 83.56 101 ALA A CA 1
ATOM 796 C C . ALA A 1 101 ? -0.549 2.182 9.244 1.00 83.56 101 ALA A C 1
ATOM 798 O O . ALA A 1 101 ? -1.325 2.952 9.803 1.00 83.56 101 ALA A O 1
ATOM 799 N N . GLU A 1 102 ? 0.540 2.613 8.613 1.00 84.06 102 GLU A N 1
ATOM 800 C CA . GLU A 1 102 ? 0.886 4.028 8.426 1.00 84.06 102 GLU A CA 1
ATOM 801 C C . GLU A 1 102 ? 0.171 4.671 7.222 1.00 84.06 102 GLU A C 1
ATOM 803 O O . GLU A 1 102 ? 0.354 5.858 6.980 1.00 84.06 102 GLU A O 1
ATOM 808 N N . ASP A 1 103 ? -0.655 3.905 6.497 1.00 81.25 103 ASP A N 1
ATOM 809 C CA . ASP A 1 103 ? -1.359 4.323 5.272 1.00 81.25 103 ASP A CA 1
ATOM 810 C C . ASP A 1 103 ? -0.408 4.922 4.217 1.00 81.25 103 ASP A C 1
ATOM 812 O O . ASP A 1 103 ? -0.735 5.877 3.508 1.00 81.25 103 ASP A O 1
ATOM 816 N N . LYS A 1 104 ? 0.809 4.364 4.124 1.00 84.50 104 LYS A N 1
ATOM 817 C CA . LYS A 1 104 ? 1.798 4.796 3.131 1.00 84.50 104 LYS A CA 1
ATOM 818 C C . LYS A 1 104 ? 1.329 4.453 1.728 1.00 84.50 104 LYS A C 1
ATOM 820 O O . LYS A 1 104 ? 0.831 3.357 1.464 1.00 84.50 104 LYS A O 1
ATOM 825 N N . LEU A 1 105 ? 1.571 5.372 0.801 1.00 86.25 105 LEU A N 1
ATOM 826 C CA . LEU A 1 105 ? 1.231 5.183 -0.600 1.00 86.25 105 LEU A CA 1
ATOM 827 C C . LEU A 1 105 ? 2.129 4.096 -1.204 1.00 86.25 105 LEU A C 1
ATOM 829 O O . LEU A 1 105 ? 3.349 4.252 -1.262 1.00 86.25 105 LEU A O 1
ATOM 833 N N . ARG A 1 106 ? 1.544 2.995 -1.686 1.00 89.88 106 ARG A N 1
ATOM 834 C CA . ARG A 1 106 ? 2.312 1.917 -2.331 1.00 89.88 106 ARG A CA 1
ATOM 835 C C . ARG A 1 106 ? 2.673 2.314 -3.749 1.00 89.88 106 ARG A C 1
ATOM 837 O O . ARG A 1 106 ? 1.815 2.320 -4.634 1.00 89.88 106 ARG A O 1
ATOM 844 N N . VAL A 1 107 ? 3.941 2.641 -3.965 1.00 92.44 107 VAL A N 1
ATOM 845 C CA . VAL A 1 107 ? 4.427 3.190 -5.227 1.00 92.44 107 VAL A CA 1
ATOM 846 C C . VAL A 1 107 ? 5.217 2.149 -6.001 1.00 92.44 107 VAL A C 1
ATOM 848 O O . VAL A 1 107 ? 6.169 1.570 -5.485 1.00 92.44 107 VAL A O 1
ATOM 851 N N . ALA A 1 108 ? 4.846 1.938 -7.260 1.00 93.56 108 ALA A N 1
ATOM 852 C CA . ALA A 1 108 ? 5.593 1.098 -8.186 1.00 93.56 108 ALA A CA 1
ATOM 853 C C . ALA A 1 108 ? 6.145 1.923 -9.349 1.00 93.56 108 ALA A C 1
A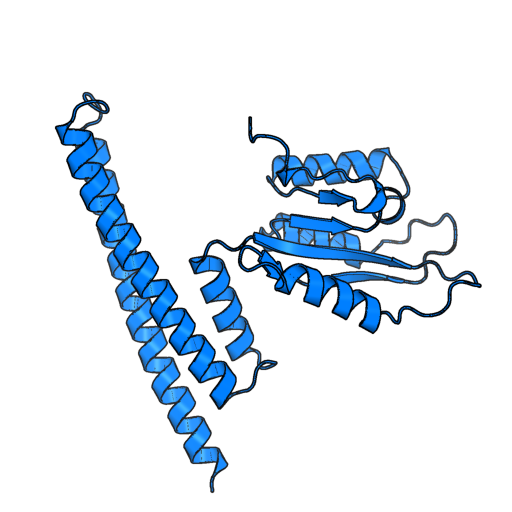TOM 855 O O . ALA A 1 108 ? 5.492 2.853 -9.822 1.00 93.56 108 ALA A O 1
ATOM 856 N N . ALA A 1 109 ? 7.312 1.547 -9.864 1.00 92.19 109 ALA A N 1
ATOM 857 C CA . ALA A 1 109 ? 7.865 2.150 -11.073 1.00 92.19 109 ALA A CA 1
ATOM 858 C C . ALA A 1 109 ? 7.702 1.216 -12.277 1.00 92.19 109 ALA A C 1
ATOM 860 O O . ALA A 1 109 ? 7.898 0.007 -12.164 1.00 92.19 109 ALA A O 1
ATOM 861 N N . TYR A 1 110 ? 7.375 1.770 -13.444 1.00 90.00 110 TYR A N 1
ATOM 862 C CA . TYR A 1 110 ? 7.355 1.048 -14.714 1.00 90.00 110 TYR A CA 1
ATOM 863 C C . TYR A 1 110 ? 8.413 1.584 -15.673 1.00 90.00 110 TYR A C 1
ATOM 865 O O . TYR A 1 110 ? 8.370 2.743 -16.107 1.00 90.00 110 TYR A O 1
ATOM 873 N N . CYS A 1 111 ? 9.316 0.690 -16.058 1.00 84.75 111 CYS A N 1
ATOM 874 C CA . CYS A 1 111 ? 10.445 0.961 -16.929 1.00 84.75 111 CYS A CA 1
ATOM 875 C C . CYS A 1 111 ? 10.346 0.136 -18.218 1.00 84.75 111 CYS A C 1
ATOM 877 O O . CYS A 1 111 ? 9.839 -0.982 -18.246 1.00 84.75 111 CYS A O 1
ATOM 879 N N . ARG A 1 112 ? 10.868 0.678 -19.319 1.00 79.44 112 ARG A N 1
ATOM 880 C CA . ARG A 1 112 ? 10.948 -0.039 -20.600 1.00 79.44 112 ARG A CA 1
ATOM 881 C C . ARG A 1 112 ? 12.217 0.351 -21.324 1.00 79.44 112 ARG A C 1
ATOM 883 O O . ARG A 1 112 ? 12.399 1.543 -21.580 1.00 79.44 112 ARG A O 1
ATOM 890 N N . VAL A 1 113 ? 13.025 -0.614 -21.748 1.00 70.31 113 VAL A N 1
ATOM 891 C CA . VAL A 1 113 ? 14.256 -0.367 -22.520 1.00 70.31 113 VAL A CA 1
ATOM 892 C C . VAL A 1 113 ? 14.143 -0.996 -23.907 1.00 70.31 113 VAL A C 1
ATOM 894 O O . VAL A 1 113 ? 13.609 -2.090 -24.084 1.00 70.31 113 VAL A O 1
ATOM 897 N N . SER A 1 114 ? 14.591 -0.258 -24.922 1.00 59.03 114 SER A N 1
ATOM 898 C CA . SER A 1 114 ? 14.698 -0.740 -26.300 1.00 59.03 114 SER A CA 1
ATOM 899 C C . SER A 1 114 ? 16.126 -1.183 -26.585 1.00 59.03 114 SER A C 1
ATOM 901 O O . SER A 1 114 ? 17.067 -0.455 -26.287 1.00 59.03 114 SER A O 1
ATOM 903 N N . THR A 1 115 ? 16.276 -2.338 -27.220 1.00 57.09 115 THR A N 1
ATOM 904 C CA . THR A 1 115 ? 17.544 -2.845 -27.751 1.00 57.09 115 THR A CA 1
ATOM 905 C C . THR A 1 115 ? 17.867 -2.163 -29.086 1.00 57.09 115 THR A C 1
ATOM 907 O O . THR A 1 115 ? 17.579 -2.699 -30.149 1.00 57.09 115 THR A O 1
ATOM 910 N N . ALA A 1 116 ? 18.408 -0.944 -29.049 1.00 49.38 116 ALA A N 1
ATOM 911 C CA . ALA A 1 116 ? 19.131 -0.338 -30.171 1.00 49.38 116 ALA A CA 1
ATOM 912 C C . ALA A 1 116 ? 20.063 0.760 -29.630 1.00 49.38 116 ALA A C 1
ATOM 914 O O . ALA A 1 116 ? 19.617 1.656 -28.921 1.00 49.38 116 ALA A O 1
ATOM 915 N N . THR A 1 117 ? 21.341 0.571 -29.935 1.00 50.84 117 THR A N 1
ATOM 916 C CA . THR A 1 117 ? 22.610 1.254 -29.629 1.00 50.84 117 THR A CA 1
ATOM 917 C C . THR A 1 117 ? 22.632 2.739 -29.191 1.00 50.84 117 THR A C 1
ATOM 919 O O . THR A 1 117 ? 21.792 3.543 -29.579 1.00 50.84 117 THR A O 1
ATOM 922 N N . ASP A 1 118 ? 23.699 3.058 -28.435 1.00 44.03 118 ASP A N 1
ATOM 923 C CA . ASP A 1 118 ? 24.336 4.367 -28.142 1.00 44.03 118 ASP A CA 1
ATOM 924 C C . ASP A 1 118 ? 23.938 5.204 -26.912 1.00 44.03 118 ASP A C 1
ATOM 926 O O . ASP A 1 118 ? 24.540 6.243 -26.658 1.00 44.03 118 ASP A O 1
ATOM 930 N N . ALA A 1 119 ? 23.071 4.701 -26.035 1.00 47.22 119 ALA A N 1
ATOM 931 C CA . ALA A 1 119 ? 23.022 5.163 -24.640 1.00 47.22 119 ALA A CA 1
ATOM 932 C C . ALA A 1 119 ? 23.173 3.955 -23.715 1.00 47.22 119 ALA A C 1
ATOM 934 O O . ALA A 1 119 ? 22.208 3.415 -23.176 1.00 47.22 119 ALA A O 1
ATOM 935 N N . GLN A 1 120 ? 24.404 3.463 -23.644 1.00 44.50 120 GLN A N 1
ATOM 936 C CA . GLN A 1 120 ? 24.802 2.367 -22.779 1.00 44.50 120 GLN A CA 1
ATOM 937 C C . GLN A 1 120 ? 24.385 2.615 -21.316 1.00 44.50 120 GLN A C 1
ATOM 939 O O . GLN A 1 120 ? 24.744 3.623 -20.721 1.00 44.50 120 GLN A O 1
ATOM 944 N N . LEU A 1 121 ? 23.721 1.610 -20.739 1.00 46.47 121 LEU A N 1
ATOM 945 C CA . LEU A 1 121 ? 24.017 1.117 -19.390 1.00 46.47 121 LEU A CA 1
ATOM 946 C C . LEU A 1 121 ? 23.778 2.075 -18.207 1.00 46.47 121 LEU A C 1
ATOM 948 O O . LEU A 1 121 ? 24.612 2.152 -17.312 1.00 46.47 121 LEU A O 1
ATOM 952 N N . GLU A 1 122 ? 22.579 2.633 -18.049 1.00 53.62 122 GLU A N 1
ATOM 953 C CA . GLU A 1 122 ? 22.016 2.442 -16.706 1.00 53.62 122 GLU A CA 1
ATOM 954 C C . GLU A 1 122 ? 21.605 0.977 -16.669 1.00 53.62 122 GLU A C 1
ATOM 956 O O . GLU A 1 122 ? 20.611 0.593 -17.300 1.00 53.62 122 GLU A O 1
ATOM 961 N N . SER A 1 123 ? 22.438 0.139 -16.036 1.00 64.12 123 SER A N 1
ATOM 962 C CA . SER A 1 123 ? 22.097 -1.263 -15.807 1.00 64.12 123 SER A CA 1
ATOM 963 C C . SER A 1 123 ? 20.670 -1.328 -15.259 1.00 64.12 123 SER A C 1
ATOM 965 O O . SER A 1 123 ? 20.206 -0.400 -14.591 1.00 64.12 123 SER A O 1
ATOM 967 N N . LEU A 1 124 ? 19.937 -2.395 -15.569 1.00 67.69 124 LEU A N 1
ATOM 968 C CA . LEU A 1 124 ? 18.616 -2.612 -14.981 1.00 67.69 124 LEU A CA 1
ATOM 969 C C . LEU A 1 124 ? 18.655 -2.385 -13.456 1.00 67.69 124 LEU A C 1
ATOM 971 O O . LEU A 1 124 ? 17.778 -1.726 -12.907 1.00 67.69 124 LEU A O 1
ATOM 975 N N . GLU A 1 125 ? 19.723 -2.842 -12.805 1.00 72.06 125 GLU A N 1
ATOM 976 C CA . GLU A 1 125 ? 20.047 -2.555 -11.409 1.00 72.06 125 GLU A CA 1
ATOM 977 C C . GLU A 1 125 ? 20.158 -1.059 -11.092 1.00 72.06 125 GLU A C 1
ATOM 979 O O . GLU A 1 125 ? 19.523 -0.622 -10.143 1.00 72.06 125 GLU A O 1
ATOM 984 N N . ALA A 1 126 ? 20.863 -0.246 -11.881 1.00 78.31 126 ALA A N 1
ATOM 985 C CA . ALA A 1 126 ? 20.925 1.201 -11.660 1.00 78.31 126 ALA A CA 1
ATOM 986 C C . ALA A 1 126 ? 19.540 1.866 -11.740 1.00 78.31 126 ALA A C 1
ATOM 988 O O . ALA A 1 126 ? 19.217 2.705 -10.903 1.00 78.31 126 ALA A O 1
ATOM 989 N N . GLN A 1 127 ? 18.690 1.458 -12.690 1.00 75.00 127 GLN A N 1
ATOM 990 C CA . GLN A 1 127 ? 17.315 1.970 -12.787 1.00 75.00 127 GLN A CA 1
ATOM 991 C C . GLN A 1 127 ? 16.452 1.511 -11.608 1.00 75.00 127 GLN A C 1
ATOM 993 O O . GLN A 1 127 ? 15.699 2.308 -11.051 1.00 75.00 127 GLN A O 1
ATOM 998 N N . LYS A 1 128 ? 16.569 0.242 -11.198 1.00 81.19 128 LYS A N 1
ATOM 999 C CA . LYS A 1 128 ? 15.884 -0.274 -10.007 1.00 81.19 128 LYS A CA 1
ATOM 1000 C C . LYS A 1 128 ? 16.296 0.510 -8.767 1.00 81.19 128 LYS A C 1
ATOM 1002 O O . LYS A 1 128 ? 15.421 1.054 -8.108 1.00 81.19 128 LYS A O 1
ATOM 1007 N N . SER A 1 129 ? 17.599 0.636 -8.513 1.00 84.50 129 SER A N 1
ATOM 1008 C CA . SER A 1 129 ? 18.133 1.385 -7.376 1.00 84.50 129 SER A CA 1
ATOM 1009 C C . SER A 1 129 ? 17.745 2.859 -7.429 1.00 84.50 129 SER A C 1
ATOM 1011 O O . SER A 1 129 ? 17.448 3.444 -6.395 1.00 84.50 129 SER A O 1
ATOM 1013 N N . HIS A 1 130 ? 17.690 3.468 -8.617 1.00 87.31 130 HIS A N 1
ATOM 1014 C CA . HIS A 1 130 ? 17.218 4.841 -8.771 1.00 87.31 130 HIS A CA 1
ATOM 1015 C C . HIS A 1 130 ? 15.771 4.999 -8.287 1.00 87.31 130 HIS A C 1
ATOM 1017 O O . HIS A 1 130 ? 15.508 5.845 -7.435 1.00 87.31 130 HIS A O 1
ATOM 1023 N N . TYR A 1 131 ? 14.839 4.176 -8.780 1.00 87.81 131 TYR A N 1
ATOM 1024 C CA . TYR A 1 131 ? 13.433 4.262 -8.373 1.00 87.81 131 TYR A CA 1
ATOM 1025 C C . TYR A 1 131 ? 13.197 3.801 -6.939 1.00 87.81 131 TYR A C 1
ATOM 1027 O O . TYR A 1 131 ? 12.358 4.375 -6.253 1.00 87.81 131 TYR A O 1
ATOM 1035 N N . GLU A 1 132 ? 13.930 2.796 -6.475 1.00 88.25 132 GLU A N 1
ATOM 1036 C CA . GLU A 1 132 ? 13.892 2.346 -5.088 1.00 88.25 132 GLU A CA 1
ATOM 1037 C C . GLU A 1 132 ? 14.319 3.471 -4.143 1.00 88.25 132 GLU A C 1
ATOM 1039 O O . GLU A 1 132 ? 13.561 3.828 -3.245 1.00 88.25 132 GLU A O 1
ATOM 1044 N N . ASN A 1 133 ? 15.456 4.121 -4.406 1.00 87.12 133 ASN A N 1
ATOM 1045 C CA . ASN A 1 133 ? 15.916 5.266 -3.621 1.00 87.12 133 ASN A CA 1
ATOM 1046 C C . ASN A 1 133 ? 14.969 6.461 -3.738 1.00 87.12 133 ASN A C 1
ATOM 1048 O O . ASN A 1 133 ? 14.686 7.115 -2.740 1.00 87.12 133 ASN A O 1
ATOM 1052 N N . TYR A 1 134 ? 14.450 6.746 -4.934 1.00 87.88 134 TYR A N 1
ATOM 1053 C CA . TYR A 1 134 ? 13.493 7.832 -5.137 1.00 87.88 134 TYR A CA 1
ATOM 1054 C C . TYR A 1 134 ? 12.217 7.612 -4.321 1.00 87.88 134 TYR A C 1
ATOM 1056 O O . TYR A 1 134 ? 11.744 8.531 -3.656 1.00 87.88 134 TYR A O 1
ATOM 1064 N N . ILE A 1 135 ? 11.688 6.387 -4.317 1.00 87.81 135 ILE A N 1
ATOM 1065 C CA . ILE A 1 135 ? 10.480 6.055 -3.566 1.00 87.81 135 ILE A CA 1
ATOM 1066 C C . ILE A 1 135 ? 10.756 6.046 -2.059 1.00 87.81 135 ILE A C 1
ATOM 1068 O O . ILE A 1 135 ? 9.983 6.626 -1.305 1.00 87.81 135 ILE A O 1
ATOM 1072 N N . ASN A 1 136 ? 11.872 5.456 -1.628 1.00 85.12 136 ASN A N 1
ATOM 1073 C CA . ASN A 1 136 ? 12.255 5.381 -0.217 1.00 85.12 136 ASN A CA 1
ATOM 1074 C C . ASN A 1 136 ? 12.732 6.723 0.363 1.00 85.12 136 ASN A C 1
ATOM 1076 O O . ASN A 1 136 ? 12.770 6.874 1.578 1.00 85.12 136 ASN A O 1
ATOM 1080 N N . SER A 1 137 ? 13.067 7.713 -0.474 1.00 86.31 137 SER A N 1
ATOM 1081 C CA . SER A 1 137 ? 13.403 9.075 -0.023 1.00 86.31 137 SER A CA 1
ATOM 1082 C C . SER A 1 137 ? 12.219 9.827 0.595 1.00 86.31 137 SER A C 1
ATOM 1084 O O . SER A 1 137 ? 12.399 10.899 1.172 1.00 86.31 137 SER A O 1
ATOM 1086 N N . ARG A 1 138 ? 11.006 9.278 0.461 1.00 82.38 138 ARG A N 1
ATOM 1087 C CA . ARG A 1 138 ? 9.757 9.847 0.951 1.00 82.38 138 ARG A CA 1
ATOM 1088 C C . ARG A 1 138 ? 9.144 8.955 2.019 1.00 82.38 138 ARG A C 1
ATOM 1090 O O . ARG A 1 138 ? 8.758 7.824 1.742 1.00 82.38 138 ARG A O 1
ATOM 1097 N N . ASP A 1 139 ? 8.963 9.506 3.214 1.00 76.31 139 ASP A N 1
ATOM 1098 C CA . ASP A 1 139 ? 8.380 8.778 4.347 1.00 76.31 139 ASP A CA 1
ATOM 1099 C C . ASP A 1 139 ? 6.902 8.412 4.138 1.00 76.31 139 ASP A C 1
ATOM 1101 O O . ASP A 1 139 ? 6.407 7.466 4.753 1.00 76.31 139 ASP A O 1
ATOM 1105 N N . ASP A 1 140 ? 6.193 9.143 3.270 1.00 80.38 140 ASP A N 1
ATOM 1106 C CA . ASP A 1 140 ? 4.786 8.910 2.939 1.00 80.38 140 ASP A CA 1
ATOM 1107 C C . ASP A 1 140 ? 4.582 7.827 1.869 1.00 80.38 140 ASP A C 1
ATOM 1109 O O . ASP A 1 140 ? 3.445 7.435 1.588 1.00 80.38 140 ASP A O 1
ATOM 1113 N N . TRP A 1 141 ? 5.665 7.332 1.265 1.00 87.38 141 TRP A N 1
ATOM 1114 C CA . TRP A 1 141 ? 5.640 6.322 0.214 1.00 87.38 141 TRP A CA 1
ATOM 1115 C C . TRP A 1 141 ? 6.260 5.011 0.692 1.00 87.38 141 TRP A C 1
ATOM 1117 O O . TRP A 1 141 ? 7.075 4.958 1.609 1.00 87.38 141 TRP A O 1
ATOM 1127 N N . CYS A 1 142 ? 5.877 3.916 0.046 1.00 87.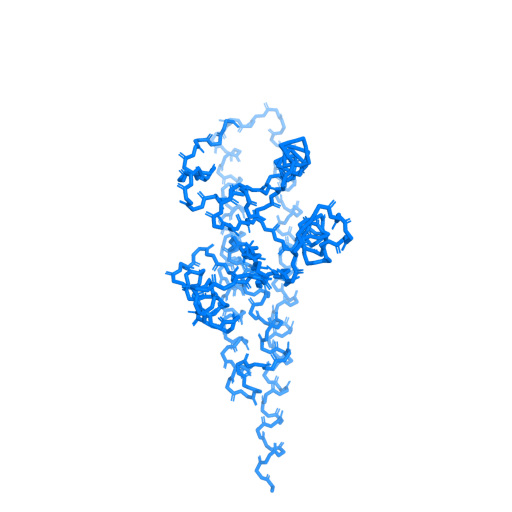44 142 CYS A N 1
ATOM 1128 C CA . CYS A 1 142 ? 6.585 2.657 0.189 1.00 87.44 142 CYS A CA 1
ATOM 1129 C C . CYS A 1 142 ? 6.794 1.981 -1.161 1.00 87.44 142 CYS A C 1
ATOM 1131 O O . CYS A 1 142 ? 5.892 1.926 -2.002 1.00 87.44 142 CYS A O 1
ATOM 1133 N N . PHE A 1 143 ? 7.989 1.430 -1.343 1.00 88.19 143 PHE A N 1
ATOM 1134 C CA . PHE A 1 143 ? 8.385 0.746 -2.561 1.00 88.19 143 PHE A CA 1
ATOM 1135 C C . PHE A 1 143 ? 7.599 -0.557 -2.760 1.00 88.19 143 PHE A C 1
ATOM 1137 O O . PHE A 1 143 ? 7.737 -1.515 -2.004 1.00 88.19 143 PHE A O 1
ATOM 1144 N N . ALA A 1 144 ? 6.768 -0.588 -3.802 1.00 88.25 144 ALA A N 1
ATOM 1145 C CA . ALA A 1 144 ? 5.973 -1.746 -4.215 1.00 88.25 144 ALA A CA 1
ATOM 1146 C C . ALA A 1 144 ? 6.617 -2.532 -5.375 1.00 88.25 144 ALA A C 1
ATOM 1148 O O . ALA A 1 144 ? 6.046 -3.515 -5.851 1.00 88.25 144 ALA A O 1
ATOM 1149 N N . GLY A 1 145 ? 7.804 -2.114 -5.827 1.00 88.12 145 GLY A N 1
ATOM 1150 C CA . GLY A 1 145 ? 8.594 -2.794 -6.851 1.00 88.12 145 GLY A CA 1
ATOM 1151 C C . GLY A 1 145 ? 8.801 -1.989 -8.135 1.00 88.12 145 GLY A C 1
ATOM 1152 O O . GLY A 1 145 ? 8.090 -1.026 -8.435 1.00 88.12 145 GLY A O 1
ATOM 1153 N N . VAL A 1 146 ? 9.776 -2.433 -8.931 1.00 89.69 146 VAL A N 1
ATOM 1154 C CA . VAL A 1 146 ? 9.994 -1.962 -10.306 1.00 89.69 146 VAL A CA 1
ATOM 1155 C C . VAL A 1 146 ? 9.572 -3.049 -11.292 1.00 89.69 146 VAL A C 1
ATOM 1157 O O . VAL A 1 146 ? 10.007 -4.197 -11.201 1.00 89.69 146 VAL A O 1
ATOM 1160 N N . TYR A 1 147 ? 8.734 -2.667 -12.250 1.00 89.62 147 TYR A N 1
ATOM 1161 C CA . TYR A 1 147 ? 8.227 -3.492 -13.341 1.00 89.62 147 TYR A CA 1
ATOM 1162 C C . TYR A 1 147 ? 8.933 -3.084 -14.622 1.00 89.62 147 TYR A C 1
ATOM 1164 O O . TYR A 1 147 ? 8.986 -1.896 -14.946 1.00 89.62 147 TYR A O 1
ATOM 1172 N N . TYR A 1 148 ? 9.481 -4.047 -15.356 1.00 84.69 148 TYR A N 1
ATOM 1173 C CA . TYR A 1 148 ? 10.384 -3.717 -16.447 1.00 84.69 148 TYR A CA 1
ATOM 1174 C C . TYR A 1 148 ? 10.297 -4.655 -17.650 1.00 84.69 148 TYR A C 1
ATOM 1176 O O . TYR A 1 148 ? 10.506 -5.856 -17.530 1.00 84.69 148 TYR A O 1
ATOM 1184 N N . ASP A 1 149 ? 10.048 -4.087 -18.832 1.00 81.12 149 ASP A N 1
ATOM 1185 C CA . ASP A 1 149 ? 10.028 -4.837 -20.092 1.00 81.12 149 ASP A CA 1
ATOM 1186 C C . ASP A 1 149 ? 11.296 -4.571 -20.939 1.00 81.12 149 ASP A C 1
ATOM 1188 O O . ASP A 1 149 ? 11.579 -3.423 -21.310 1.00 81.12 149 ASP A O 1
ATOM 1192 N N . GLU A 1 150 ? 12.012 -5.643 -21.307 1.00 71.56 150 GLU A N 1
ATOM 1193 C CA . GLU A 1 150 ? 13.192 -5.625 -22.191 1.00 71.56 150 GLU A CA 1
ATOM 1194 C C . GLU A 1 150 ? 12.870 -5.901 -23.661 1.00 71.56 150 GLU A C 1
ATOM 1196 O O . GLU A 1 150 ? 11.875 -6.539 -24.005 1.00 71.56 150 GLU A O 1
ATOM 1201 N N . GLY A 1 151 ? 13.776 -5.475 -24.547 1.00 55.44 151 GLY A N 1
ATOM 1202 C CA . GLY A 1 151 ? 13.905 -6.086 -25.871 1.00 55.44 151 GLY A CA 1
ATOM 1203 C C . GLY A 1 151 ? 12.794 -5.752 -26.865 1.00 55.44 151 GLY A C 1
ATOM 1204 O O . GLY A 1 151 ? 12.645 -6.445 -27.868 1.00 55.44 151 GLY A O 1
ATOM 1205 N N . ILE A 1 152 ? 12.002 -4.701 -26.627 1.00 56.53 152 ILE A N 1
ATOM 1206 C CA . ILE A 1 152 ? 10.882 -4.364 -27.514 1.00 56.53 152 ILE A CA 1
ATOM 1207 C C . ILE A 1 152 ? 11.410 -3.623 -28.757 1.00 56.53 152 ILE A C 1
ATOM 1209 O O . ILE A 1 152 ? 11.269 -2.405 -28.885 1.00 56.53 152 ILE A O 1
ATOM 1213 N N . THR A 1 153 ? 12.020 -4.347 -29.691 1.00 48.44 153 THR A N 1
ATOM 1214 C CA . THR A 1 153 ? 12.354 -3.877 -31.043 1.00 48.44 153 THR A CA 1
ATOM 1215 C C . THR A 1 153 ? 11.121 -3.997 -31.940 1.00 48.44 153 THR A C 1
ATOM 1217 O O . THR A 1 153 ? 10.481 -5.040 -32.025 1.00 48.44 153 THR A O 1
ATOM 1220 N N . GLY A 1 154 ? 10.734 -2.911 -32.609 1.00 45.19 154 GLY A N 1
ATOM 1221 C CA . GLY A 1 154 ? 9.739 -2.984 -33.685 1.00 45.19 154 GLY A CA 1
ATOM 1222 C C . GLY A 1 154 ? 8.287 -3.297 -33.283 1.00 45.19 154 GLY A C 1
ATOM 1223 O O . GLY A 1 154 ? 7.922 -3.507 -32.127 1.00 45.19 154 GLY A O 1
ATOM 1224 N N . THR A 1 155 ? 7.422 -3.220 -34.287 1.00 47.69 155 THR A N 1
ATOM 1225 C CA . THR A 1 155 ? 5.954 -3.077 -34.282 1.00 47.69 155 THR A CA 1
ATOM 1226 C C . THR A 1 155 ? 5.154 -4.347 -33.958 1.00 47.69 155 THR A C 1
ATOM 1228 O O . THR A 1 155 ? 4.009 -4.473 -34.385 1.00 47.69 155 THR A O 1
ATOM 1231 N N . LYS A 1 156 ? 5.687 -5.287 -33.166 1.00 47.69 156 LYS A N 1
ATOM 1232 C CA . LYS A 1 156 ? 4.901 -6.438 -32.685 1.00 47.69 156 LYS A CA 1
ATOM 1233 C C . LYS A 1 156 ? 4.672 -6.362 -31.180 1.00 47.69 156 LYS A C 1
ATOM 1235 O O . LYS A 1 156 ? 5.581 -6.498 -30.370 1.00 47.69 156 LYS A O 1
ATOM 1240 N N . ALA A 1 157 ? 3.408 -6.130 -30.830 1.00 47.38 157 ALA A N 1
ATOM 1241 C CA . ALA A 1 157 ? 2.840 -6.114 -29.488 1.00 47.38 157 ALA A CA 1
ATOM 1242 C C . ALA A 1 157 ? 2.772 -7.523 -28.864 1.00 47.38 157 ALA A C 1
ATOM 1244 O O . ALA A 1 157 ? 1.730 -7.947 -28.364 1.00 47.38 157 ALA A O 1
ATOM 1245 N N . SER A 1 158 ? 3.881 -8.264 -28.875 1.00 50.06 158 SER A N 1
ATOM 1246 C CA . SER A 1 158 ? 3.992 -9.563 -28.208 1.00 50.06 158 SER A CA 1
ATOM 1247 C C . SER A 1 158 ? 4.239 -9.347 -26.715 1.00 50.06 158 SER A C 1
ATOM 1249 O O . SER A 1 158 ? 5.335 -9.522 -26.205 1.00 50.06 158 SER A O 1
ATOM 1251 N N . LYS A 1 159 ? 3.153 -8.887 -26.082 1.00 62.94 159 LYS A N 1
ATOM 1252 C CA . LYS A 1 159 ? 2.757 -8.931 -24.671 1.00 62.94 159 LYS A CA 1
ATOM 1253 C C . LYS A 1 159 ? 3.826 -8.556 -23.659 1.00 62.94 159 LYS A C 1
ATOM 1255 O O . LYS A 1 159 ? 4.400 -9.445 -23.069 1.00 62.94 159 LYS A O 1
ATOM 1260 N N . ARG A 1 160 ? 3.955 -7.252 -23.401 1.00 73.25 160 ARG A N 1
ATOM 1261 C CA . ARG A 1 160 ? 4.575 -6.622 -22.219 1.00 73.25 160 ARG A CA 1
ATOM 1262 C C . ARG A 1 160 ? 4.163 -7.331 -20.915 1.00 73.25 160 ARG A C 1
ATOM 1264 O O . ARG A 1 160 ? 3.103 -6.984 -20.376 1.00 73.25 160 ARG A O 1
ATOM 1271 N N . PRO A 1 161 ? 4.893 -8.361 -20.450 1.00 82.75 161 PRO A N 1
ATOM 1272 C CA . PRO A 1 161 ? 4.434 -9.144 -19.311 1.00 82.75 161 PRO A CA 1
ATOM 1273 C C . PRO A 1 161 ? 4.444 -8.305 -18.036 1.00 82.75 161 PRO A C 1
ATOM 1275 O O . PRO A 1 161 ? 3.503 -8.395 -17.249 1.00 82.75 161 PRO A O 1
ATOM 1278 N N . GLU A 1 162 ? 5.430 -7.420 -17.879 1.00 87.50 162 GLU A N 1
ATOM 1279 C CA . GLU A 1 162 ? 5.596 -6.650 -16.653 1.00 87.50 162 GLU A CA 1
ATOM 1280 C C . GLU A 1 162 ? 4.599 -5.503 -16.564 1.00 87.50 162 GLU A C 1
ATOM 1282 O O . GLU A 1 162 ? 4.050 -5.263 -15.491 1.00 87.50 162 GLU A O 1
ATOM 1287 N N . LEU A 1 163 ? 4.240 -4.873 -17.688 1.00 87.12 163 LEU A N 1
ATOM 1288 C CA . LEU A 1 163 ? 3.109 -3.943 -17.694 1.00 87.12 163 LEU A CA 1
ATOM 1289 C C . LEU A 1 163 ? 1.800 -4.651 -17.316 1.00 87.12 163 LEU A C 1
ATOM 1291 O O . LEU A 1 163 ? 1.003 -4.117 -16.552 1.00 87.12 163 LEU A O 1
ATOM 1295 N N . MET A 1 164 ? 1.554 -5.859 -17.830 1.00 87.62 164 MET A N 1
ATOM 1296 C CA . MET A 1 164 ? 0.340 -6.606 -17.481 1.00 87.62 164 MET A CA 1
ATOM 1297 C C . MET A 1 164 ? 0.339 -7.048 -16.013 1.00 87.62 164 MET A C 1
ATOM 1299 O O . MET A 1 164 ? -0.717 -6.998 -15.377 1.00 87.62 164 MET A O 1
ATOM 1303 N N . ARG A 1 165 ? 1.503 -7.423 -15.466 1.00 90.25 165 ARG A N 1
ATOM 1304 C CA . ARG A 1 165 ? 1.697 -7.743 -14.044 1.00 90.25 165 ARG A CA 1
ATOM 1305 C C . ARG A 1 165 ? 1.435 -6.522 -13.165 1.00 90.25 165 ARG A C 1
ATOM 1307 O O . ARG A 1 165 ? 0.621 -6.617 -12.254 1.00 90.25 165 ARG A O 1
ATOM 1314 N N . LEU A 1 166 ? 2.000 -5.364 -13.516 1.00 91.25 166 LEU A N 1
ATOM 1315 C CA . LEU A 1 166 ? 1.737 -4.081 -12.859 1.00 91.25 166 LEU A CA 1
ATOM 1316 C C . LEU A 1 166 ? 0.237 -3.781 -12.824 1.00 91.25 166 LEU A C 1
ATOM 1318 O O . LEU A 1 166 ? -0.331 -3.543 -11.765 1.00 91.25 166 LEU A O 1
ATOM 1322 N N . LEU A 1 167 ? -0.439 -3.844 -13.975 1.00 89.81 167 LEU A N 1
ATOM 1323 C CA . LEU A 1 167 ? -1.877 -3.580 -14.050 1.00 89.81 167 LEU A CA 1
ATOM 1324 C C . LEU A 1 167 ? -2.699 -4.589 -13.232 1.00 89.81 167 LEU A C 1
ATOM 1326 O O . LEU A 1 167 ? -3.748 -4.224 -12.697 1.00 89.81 167 LEU A O 1
ATOM 1330 N N . ALA A 1 168 ? -2.263 -5.847 -13.136 1.00 90.62 168 ALA A N 1
ATOM 1331 C CA . ALA A 1 168 ? -2.897 -6.853 -12.288 1.00 90.62 168 ALA A CA 1
ATOM 1332 C C . ALA A 1 168 ? -2.693 -6.555 -10.793 1.00 90.62 168 ALA A C 1
ATOM 1334 O O . ALA A 1 168 ? -3.657 -6.627 -10.031 1.00 90.62 168 ALA A O 1
ATOM 1335 N N . ASP A 1 169 ? -1.493 -6.149 -10.383 1.00 90.25 169 ASP A N 1
ATOM 1336 C CA . ASP A 1 169 ? -1.199 -5.761 -9.001 1.00 90.25 169 ASP A CA 1
ATOM 1337 C C . ASP A 1 169 ? -1.925 -4.459 -8.605 1.00 90.25 169 ASP A C 1
ATOM 1339 O O . ASP A 1 169 ? -2.487 -4.377 -7.510 1.00 90.25 169 ASP A O 1
ATOM 1343 N N . CYS A 1 170 ? -2.068 -3.502 -9.529 1.00 89.50 170 CYS A N 1
ATOM 1344 C CA . CYS A 1 170 ? -2.954 -2.345 -9.374 1.00 89.50 170 CYS A CA 1
ATOM 1345 C C . CYS A 1 170 ? -4.420 -2.779 -9.182 1.00 89.50 170 CYS A C 1
ATOM 1347 O O . CYS A 1 170 ? -5.115 -2.302 -8.287 1.00 89.50 170 CYS A O 1
ATOM 1349 N N . LYS A 1 171 ? -4.919 -3.729 -9.989 1.00 87.38 171 LYS A N 1
ATOM 1350 C CA . LYS A 1 171 ? -6.288 -4.266 -9.837 1.00 87.38 171 LYS A CA 1
ATOM 1351 C C . LYS A 1 171 ? -6.494 -4.975 -8.501 1.00 87.38 171 LYS A C 1
ATOM 1353 O O . LYS A 1 171 ? -7.585 -4.875 -7.943 1.00 87.38 171 LYS A O 1
ATOM 1358 N N . ALA A 1 172 ? -5.464 -5.653 -8.004 1.00 87.38 172 ALA A N 1
ATOM 1359 C CA . ALA A 1 172 ? -5.448 -6.305 -6.701 1.00 87.38 172 ALA A CA 1
ATOM 1360 C C . ALA A 1 172 ? -5.273 -5.319 -5.530 1.00 87.38 172 ALA A C 1
ATOM 1362 O O . ALA A 1 172 ? -5.180 -5.768 -4.391 1.00 87.38 172 ALA A O 1
ATOM 1363 N N . LYS A 1 173 ? -5.233 -4.000 -5.793 1.00 85.38 173 LYS A N 1
ATOM 1364 C CA . LYS A 1 173 ? -4.956 -2.954 -4.801 1.00 85.38 173 LYS A CA 1
ATOM 1365 C C . LYS A 1 173 ? -3.682 -3.249 -4.012 1.00 85.38 173 LYS A C 1
ATOM 1367 O O . LYS A 1 173 ? -3.704 -3.168 -2.790 1.00 85.38 173 LYS A O 1
ATOM 1372 N N . LYS A 1 174 ? -2.601 -3.646 -4.686 1.00 86.38 174 LYS A N 1
ATOM 1373 C CA . LYS A 1 174 ? -1.254 -3.740 -4.093 1.00 86.38 174 LYS A CA 1
ATOM 1374 C C . LYS A 1 174 ? -0.397 -2.507 -4.379 1.00 86.38 174 LYS A C 1
ATOM 1376 O O . LYS A 1 174 ? 0.643 -2.340 -3.760 1.00 86.38 174 LYS A O 1
ATOM 1381 N N . ILE A 1 175 ? -0.836 -1.683 -5.327 1.00 90.19 175 ILE A N 1
ATOM 1382 C CA . ILE A 1 175 ? -0.163 -0.479 -5.802 1.00 90.19 175 ILE A CA 1
ATOM 1383 C C . ILE A 1 175 ? -1.207 0.628 -5.816 1.00 90.19 175 ILE A C 1
ATOM 1385 O O . ILE A 1 175 ? -2.287 0.442 -6.381 1.00 90.19 175 ILE A O 1
ATOM 1389 N N . ASP A 1 176 ? -0.863 1.759 -5.216 1.00 89.50 176 ASP A N 1
ATOM 1390 C CA . ASP A 1 176 ? -1.704 2.951 -5.139 1.00 89.50 176 ASP A CA 1
ATOM 1391 C C . ASP A 1 176 ? -1.186 4.073 -6.033 1.00 89.50 176 ASP A C 1
ATOM 1393 O O . ASP A 1 176 ? -1.934 4.993 -6.339 1.00 89.50 176 ASP A O 1
ATOM 1397 N N . PHE A 1 177 ? 0.066 3.993 -6.492 1.00 90.44 177 PHE A N 1
ATOM 1398 C CA . PHE A 1 177 ? 0.675 4.992 -7.363 1.00 90.44 177 PHE A CA 1
ATOM 1399 C C . PHE A 1 177 ? 1.690 4.363 -8.313 1.00 90.44 177 PHE A C 1
ATOM 1401 O O . PHE A 1 177 ? 2.458 3.482 -7.927 1.00 90.44 177 PHE A O 1
ATOM 1408 N N . VAL A 1 178 ? 1.701 4.817 -9.564 1.00 91.94 178 VAL A N 1
ATOM 1409 C CA . VAL A 1 178 ? 2.631 4.323 -10.584 1.00 91.94 178 VAL A CA 1
ATOM 1410 C C . VAL A 1 178 ? 3.502 5.465 -11.081 1.00 91.94 178 VAL A C 1
ATOM 1412 O O . VAL A 1 178 ? 2.982 6.496 -11.487 1.00 91.94 178 VAL A O 1
ATOM 1415 N N . ILE A 1 179 ? 4.814 5.261 -11.128 1.00 90.81 179 ILE A N 1
ATOM 1416 C CA . ILE A 1 179 ? 5.778 6.195 -11.716 1.00 90.81 179 ILE A CA 1
ATOM 1417 C C . ILE A 1 179 ? 6.293 5.624 -13.036 1.00 90.81 179 ILE A C 1
ATOM 1419 O O . ILE A 1 179 ? 6.569 4.430 -13.148 1.00 90.81 179 ILE A O 1
ATOM 1423 N N . THR A 1 180 ? 6.437 6.462 -14.057 1.00 88.56 180 THR A N 1
ATOM 1424 C CA . THR A 1 180 ? 7.092 6.076 -15.307 1.00 88.56 180 THR A CA 1
ATOM 1425 C C . THR A 1 180 ? 7.745 7.272 -15.993 1.00 88.56 180 THR A C 1
ATOM 1427 O O . THR A 1 180 ? 7.254 8.398 -15.932 1.00 88.56 180 THR A O 1
ATOM 1430 N N . LYS A 1 181 ? 8.839 7.020 -16.719 1.00 84.00 181 LYS A N 1
ATOM 1431 C CA . LYS A 1 181 ? 9.648 8.079 -17.337 1.00 84.00 181 LYS A CA 1
ATOM 1432 C C . LYS A 1 181 ? 8.893 8.934 -18.354 1.00 84.00 181 LYS A C 1
ATOM 1434 O O . LYS A 1 181 ? 9.139 10.132 -18.446 1.00 84.00 181 LYS A O 1
ATOM 1439 N N . SER A 1 182 ? 8.026 8.329 -19.169 1.00 82.81 182 SER A N 1
ATOM 1440 C CA . SER A 1 182 ? 7.222 9.078 -20.141 1.00 82.81 182 SER A CA 1
ATOM 1441 C C . SER A 1 182 ? 6.007 8.311 -20.647 1.00 82.81 182 SER A C 1
ATOM 1443 O O . SER A 1 182 ? 5.969 7.075 -20.610 1.00 82.81 182 SER A O 1
ATOM 1445 N N . ILE A 1 183 ? 5.042 9.028 -21.231 1.00 82.19 183 ILE A N 1
ATOM 1446 C CA . ILE A 1 183 ? 3.847 8.424 -21.849 1.00 82.19 183 ILE A CA 1
ATOM 1447 C C . ILE A 1 183 ? 4.251 7.395 -22.911 1.00 82.19 183 ILE A C 1
ATOM 1449 O O . ILE A 1 183 ? 3.709 6.292 -22.972 1.00 82.19 183 ILE A O 1
ATOM 1453 N N . SER A 1 184 ? 5.263 7.727 -23.717 1.00 77.88 184 SER A N 1
ATOM 1454 C CA . SER A 1 184 ? 5.783 6.854 -24.774 1.00 77.88 184 SER A CA 1
ATOM 1455 C C . SER A 1 184 ? 6.468 5.586 -24.250 1.00 77.88 184 SER A C 1
ATOM 1457 O O . SER A 1 184 ? 6.561 4.592 -24.985 1.00 77.88 184 SER A O 1
ATOM 1459 N N . ARG A 1 185 ? 6.953 5.587 -22.998 1.00 77.62 185 ARG A N 1
ATOM 1460 C CA . ARG A 1 185 ? 7.497 4.402 -22.311 1.00 77.62 185 ARG A CA 1
ATOM 1461 C C . ARG A 1 185 ? 6.357 3.532 -21.794 1.00 77.62 185 ARG A C 1
ATOM 1463 O O . ARG A 1 185 ? 6.360 2.338 -22.094 1.00 77.62 185 ARG A O 1
ATOM 1470 N N . PHE A 1 186 ? 5.338 4.146 -21.195 1.00 79.56 186 PHE A N 1
ATOM 1471 C CA . PHE A 1 186 ? 4.131 3.484 -20.698 1.00 79.56 186 PHE A CA 1
ATOM 1472 C C . PHE A 1 186 ? 3.288 2.831 -21.800 1.00 79.56 186 PHE A C 1
ATOM 1474 O O . PHE A 1 186 ? 2.941 1.657 -21.711 1.00 79.56 186 PHE A O 1
ATOM 1481 N N . SER A 1 187 ? 3.013 3.525 -22.908 1.00 76.38 187 SER A N 1
ATOM 1482 C CA . SER A 1 187 ? 2.264 2.983 -24.048 1.00 76.38 187 SER A CA 1
ATOM 1483 C C . SER A 1 187 ? 2.826 3.442 -25.391 1.00 76.38 187 SER A C 1
ATOM 1485 O O . SER A 1 187 ? 3.373 4.528 -25.521 1.00 76.38 187 SER A O 1
ATOM 1487 N N . ARG A 1 188 ? 2.713 2.581 -26.411 1.00 69.50 188 ARG A N 1
ATOM 1488 C CA . ARG A 1 188 ? 3.040 2.936 -27.809 1.00 69.50 188 ARG A CA 1
ATOM 1489 C C . ARG A 1 188 ? 1.827 3.449 -28.580 1.00 69.50 188 ARG A C 1
ATOM 1491 O O . ARG A 1 188 ? 1.999 4.111 -29.593 1.00 69.50 188 ARG A O 1
ATOM 1498 N N . ASN A 1 189 ? 0.627 3.121 -28.108 1.00 72.88 189 ASN A N 1
ATOM 1499 C CA . ASN A 1 189 ? -0.633 3.531 -28.701 1.00 72.88 189 ASN A CA 1
ATOM 1500 C C . ASN A 1 189 ? -1.365 4.442 -27.713 1.00 72.88 189 ASN A C 1
ATOM 1502 O O . ASN A 1 189 ? -1.586 4.063 -26.557 1.00 72.88 189 ASN A O 1
ATOM 1506 N N . THR A 1 190 ? -1.751 5.630 -28.172 1.00 72.31 190 THR A N 1
ATOM 1507 C CA . THR A 1 190 ? -2.525 6.603 -27.396 1.00 72.31 190 THR A CA 1
ATOM 1508 C C . THR A 1 190 ? -3.843 6.010 -26.892 1.00 72.31 190 THR A C 1
ATOM 1510 O O . THR A 1 190 ? -4.219 6.264 -25.752 1.00 72.31 190 THR A O 1
ATOM 1513 N N . LEU A 1 191 ? -4.508 5.153 -27.679 1.00 78.25 191 LEU A N 1
ATOM 1514 C CA . LEU A 1 191 ? -5.756 4.492 -27.277 1.00 78.25 191 LEU A CA 1
ATOM 1515 C C . LEU A 1 191 ? -5.547 3.534 -26.099 1.00 78.25 191 LEU A C 1
ATOM 1517 O O . LEU A 1 191 ? -6.282 3.602 -25.115 1.00 78.25 191 LEU A O 1
ATOM 1521 N N . ASP A 1 192 ? -4.515 2.689 -26.159 1.00 79.00 192 ASP A N 1
ATOM 1522 C CA . ASP A 1 192 ? -4.180 1.776 -25.058 1.00 79.00 192 ASP A CA 1
ATOM 1523 C C . ASP A 1 192 ? -3.722 2.549 -23.818 1.00 79.00 192 ASP A C 1
ATOM 1525 O O . ASP A 1 192 ? -4.090 2.202 -22.698 1.00 79.00 192 ASP A O 1
ATOM 1529 N N . CYS A 1 193 ? -2.978 3.643 -24.017 1.00 80.88 193 CYS A N 1
ATOM 1530 C CA . CYS A 1 193 ? -2.559 4.5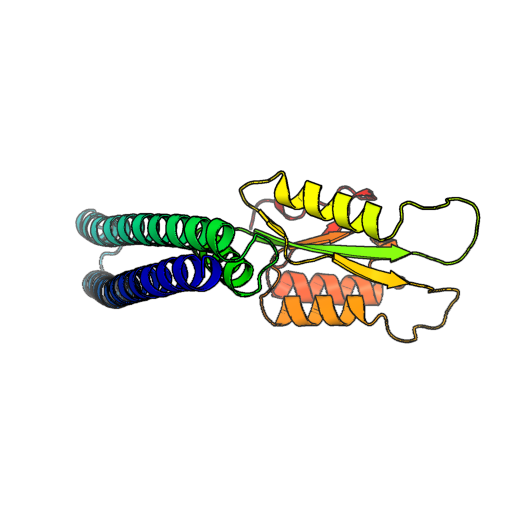33 -22.938 1.00 80.88 193 CYS A CA 1
ATOM 1531 C C . CYS A 1 193 ? -3.769 5.083 -22.180 1.00 80.88 193 CYS A C 1
ATOM 1533 O O . CYS A 1 193 ? -3.889 4.904 -20.970 1.00 80.88 193 CYS A O 1
ATOM 1535 N N . LEU A 1 194 ? -4.704 5.695 -22.914 1.00 81.88 194 LEU A N 1
ATOM 1536 C CA . LEU A 1 194 ? -5.925 6.268 -22.357 1.00 81.88 194 LEU A CA 1
ATOM 1537 C C . LEU A 1 194 ? -6.785 5.205 -21.676 1.00 81.88 194 LEU A C 1
ATOM 1539 O O . LEU A 1 194 ? -7.339 5.465 -20.611 1.00 81.88 194 LEU A O 1
ATOM 1543 N N . LYS A 1 195 ? -6.874 4.002 -22.253 1.00 86.75 195 LYS A N 1
ATOM 1544 C CA . LYS A 1 195 ? -7.592 2.876 -21.651 1.00 86.75 195 LYS A CA 1
ATOM 1545 C C . LYS A 1 195 ? -7.007 2.497 -20.289 1.00 86.75 195 LYS A C 1
ATOM 1547 O O . LYS A 1 195 ? -7.763 2.357 -19.331 1.00 86.75 195 LYS A O 1
ATOM 1552 N N . TYR A 1 196 ? -5.685 2.344 -20.189 1.00 87.44 196 TYR A N 1
ATOM 1553 C CA . TYR A 1 196 ? -5.034 1.986 -18.927 1.00 87.44 196 TYR A CA 1
ATOM 1554 C C . TYR A 1 196 ? -5.098 3.117 -17.904 1.00 87.44 196 TYR A C 1
ATOM 1556 O O . TYR A 1 196 ? -5.445 2.854 -16.758 1.00 87.44 196 TYR A O 1
ATOM 1564 N N . ILE A 1 197 ? -4.854 4.365 -18.311 1.00 85.56 197 ILE A N 1
ATOM 1565 C CA . ILE A 1 197 ? -4.956 5.529 -17.420 1.00 85.56 197 ILE A CA 1
ATOM 1566 C C . ILE A 1 197 ? -6.377 5.663 -16.868 1.00 85.56 197 ILE A C 1
ATOM 1568 O O . ILE A 1 197 ? -6.534 5.848 -15.667 1.00 85.56 197 ILE A O 1
ATOM 1572 N N . ARG A 1 198 ? -7.418 5.525 -17.702 1.00 85.25 198 ARG A N 1
ATOM 1573 C CA . ARG A 1 198 ? -8.816 5.565 -17.234 1.00 85.25 198 ARG A CA 1
ATOM 1574 C C . ARG A 1 198 ? -9.113 4.438 -16.254 1.00 85.25 198 ARG A C 1
ATOM 1576 O O . ARG A 1 198 ? -9.614 4.701 -15.173 1.00 85.25 198 ARG A O 1
ATOM 1583 N N . MET A 1 199 ? -8.713 3.210 -16.581 1.00 88.25 199 MET A N 1
ATOM 1584 C CA . MET A 1 199 ? -8.894 2.061 -15.690 1.00 88.25 199 MET A CA 1
ATOM 1585 C C . MET A 1 199 ? -8.204 2.255 -14.329 1.00 88.25 199 MET A C 1
ATOM 1587 O O . MET A 1 199 ? -8.743 1.841 -13.304 1.00 88.25 199 MET A O 1
ATOM 1591 N N . LEU A 1 200 ? -7.002 2.838 -14.315 1.00 88.06 200 LEU A N 1
ATOM 1592 C CA . LEU A 1 200 ? -6.268 3.138 -13.085 1.00 88.06 200 LEU A CA 1
ATOM 1593 C C . LEU A 1 200 ? -6.917 4.302 -12.322 1.00 88.06 200 LEU A C 1
ATOM 1595 O O . LEU A 1 200 ? -7.096 4.205 -11.110 1.00 88.06 200 LEU A O 1
ATOM 1599 N N . LYS A 1 201 ? -7.382 5.339 -13.029 1.00 85.81 201 LYS A N 1
ATOM 1600 C CA . LYS A 1 201 ? -8.122 6.469 -12.452 1.00 85.81 201 LYS A CA 1
ATOM 1601 C C . LYS A 1 201 ? -9.430 6.032 -11.789 1.00 85.81 201 LYS A C 1
ATOM 1603 O O . LYS A 1 201 ? -9.685 6.444 -10.665 1.00 85.81 201 LYS A O 1
ATOM 1608 N N . ASP A 1 202 ? -10.201 5.140 -12.412 1.00 86.00 202 ASP A N 1
ATOM 1609 C CA . ASP A 1 202 ? -11.430 4.568 -11.831 1.00 86.00 202 ASP A CA 1
ATOM 1610 C C . ASP A 1 202 ? -11.153 3.772 -10.543 1.00 86.00 202 ASP A C 1
ATOM 1612 O O . ASP A 1 202 ? -12.045 3.525 -9.733 1.00 86.00 202 ASP A O 1
ATOM 1616 N N . LYS A 1 203 ? -9.900 3.350 -10.347 1.00 83.44 203 LYS A N 1
ATOM 1617 C CA . LYS A 1 203 ? -9.418 2.669 -9.140 1.00 83.44 203 LYS A CA 1
ATOM 1618 C C . LYS A 1 203 ? -8.685 3.595 -8.175 1.00 83.44 203 LYS A C 1
ATOM 1620 O O . LYS A 1 203 ? -8.180 3.108 -7.170 1.00 83.44 203 LYS A O 1
ATOM 1625 N N . ASN A 1 204 ? -8.663 4.896 -8.460 1.00 86.00 204 ASN A N 1
ATOM 1626 C CA . ASN A 1 204 ? -7.960 5.917 -7.693 1.00 86.00 204 ASN A CA 1
ATOM 1627 C C . ASN A 1 204 ? -6.439 5.681 -7.602 1.00 86.00 204 ASN A C 1
ATOM 1629 O O . ASN A 1 204 ? -5.827 5.990 -6.585 1.00 86.00 204 ASN A O 1
ATOM 1633 N N . ILE A 1 205 ? -5.847 5.123 -8.664 1.00 89.44 205 ILE A N 1
ATOM 1634 C CA . ILE A 1 205 ? -4.409 4.862 -8.798 1.00 89.44 205 ILE A CA 1
ATOM 1635 C C . ILE A 1 205 ? -3.855 5.854 -9.827 1.00 89.44 205 ILE A C 1
ATOM 1637 O O . ILE A 1 205 ? -4.053 5.658 -11.031 1.00 89.44 205 ILE A O 1
ATOM 1641 N N . PRO A 1 206 ? -3.207 6.950 -9.406 1.00 89.12 206 PRO A N 1
ATOM 1642 C CA . PRO A 1 206 ? -2.636 7.896 -10.340 1.00 89.12 206 PRO A CA 1
ATOM 1643 C C . PRO A 1 206 ? -1.335 7.373 -10.958 1.00 89.12 206 PRO A C 1
ATOM 1645 O O . PRO A 1 206 ? -0.621 6.554 -10.377 1.00 89.12 206 PRO A O 1
ATOM 1648 N N . VAL A 1 207 ? -1.037 7.866 -12.161 1.00 88.69 207 VAL A N 1
ATOM 1649 C CA . VAL A 1 207 ? 0.202 7.574 -12.888 1.00 88.69 207 VAL A CA 1
ATOM 1650 C C . VAL A 1 207 ? 0.973 8.876 -13.070 1.00 88.69 207 VAL A C 1
ATOM 1652 O O . VAL A 1 207 ? 0.442 9.816 -13.661 1.00 88.69 207 VAL A O 1
ATOM 1655 N N . PHE A 1 208 ? 2.202 8.924 -12.569 1.00 88.62 208 PHE A N 1
ATOM 1656 C CA . PHE A 1 208 ? 3.127 10.035 -12.741 1.00 88.62 208 PHE A CA 1
ATOM 1657 C C . PHE A 1 208 ? 4.039 9.799 -13.940 1.00 88.62 208 PHE A C 1
ATOM 1659 O O . PHE A 1 208 ? 4.707 8.767 -14.032 1.00 88.62 208 PHE A O 1
ATOM 1666 N N . PHE A 1 209 ? 4.057 10.776 -14.844 1.00 88.12 209 PHE A N 1
ATOM 1667 C CA . PHE A 1 209 ? 4.920 10.791 -16.018 1.00 88.12 209 PHE A CA 1
ATOM 1668 C C . PHE A 1 209 ? 6.021 11.831 -15.821 1.00 88.12 209 PHE A C 1
ATOM 1670 O O . PHE A 1 209 ? 5.747 13.028 -15.900 1.00 88.12 209 PHE A O 1
ATOM 1677 N N . GLU A 1 210 ? 7.251 11.381 -15.568 1.00 83.12 210 GLU A N 1
ATOM 1678 C CA . GLU A 1 210 ? 8.365 12.265 -15.190 1.00 83.12 210 GLU A CA 1
ATOM 1679 C C . GLU A 1 210 ? 8.681 13.313 -16.263 1.00 83.12 210 GLU A C 1
ATOM 1681 O O . GLU A 1 210 ? 8.816 14.493 -15.958 1.00 83.12 210 GLU A O 1
ATOM 1686 N N . LYS A 1 211 ? 8.782 12.904 -17.535 1.00 80.50 211 LYS A N 1
ATOM 1687 C CA . LYS A 1 211 ? 9.147 13.812 -18.633 1.00 80.50 211 LYS A CA 1
ATOM 1688 C C . LYS A 1 211 ? 8.061 14.846 -18.924 1.00 80.50 211 LYS A C 1
ATOM 1690 O O . LYS A 1 211 ? 8.366 15.960 -19.340 1.00 80.50 211 LYS A O 1
ATOM 1695 N N . GLU A 1 212 ? 6.803 14.458 -18.781 1.00 78.69 212 GLU A N 1
ATOM 1696 C CA . GLU A 1 212 ? 5.662 15.326 -19.038 1.00 78.69 212 GLU A CA 1
ATOM 1697 C C . GLU A 1 212 ? 5.273 16.169 -17.805 1.00 78.69 212 GLU A C 1
ATOM 1699 O O . GLU A 1 212 ? 4.383 17.009 -17.920 1.00 78.69 212 GLU A O 1
ATOM 1704 N N . SER A 1 213 ? 5.926 15.970 -16.647 1.00 67.88 213 SER A N 1
ATOM 1705 C CA . SER A 1 213 ? 5.621 16.612 -15.354 1.00 67.88 213 SER A CA 1
ATOM 1706 C C . SER A 1 213 ? 4.137 16.559 -14.975 1.00 67.88 213 SER A C 1
ATOM 1708 O O . SER A 1 213 ? 3.607 17.446 -14.309 1.00 67.88 213 SER A O 1
ATOM 1710 N N . ILE A 1 214 ? 3.433 15.512 -15.406 1.00 62.53 214 ILE A N 1
ATOM 1711 C CA . ILE A 1 214 ? 2.012 15.340 -15.105 1.00 62.53 214 ILE A CA 1
ATOM 1712 C C . ILE A 1 214 ? 1.934 14.630 -13.761 1.00 62.53 214 ILE A C 1
ATOM 1714 O O . ILE A 1 214 ? 1.912 13.401 -13.732 1.00 62.53 214 ILE A O 1
ATOM 1718 N N . ASN A 1 215 ? 1.920 15.398 -12.666 1.00 60.69 215 ASN A N 1
ATOM 1719 C CA . ASN A 1 215 ? 1.678 14.892 -11.317 1.00 60.69 215 ASN A CA 1
ATOM 1720 C C . ASN A 1 215 ? 0.181 14.941 -10.979 1.00 60.69 215 ASN A C 1
ATOM 1722 O O . ASN A 1 215 ? -0.352 16.016 -10.701 1.00 60.69 215 ASN A O 1
ATOM 1726 N N . PRO A 1 216 ? -0.529 13.798 -10.959 1.00 59.69 216 PRO A N 1
ATOM 1727 C CA . PRO A 1 216 ? -1.941 13.804 -10.606 1.00 59.69 216 PRO A CA 1
ATOM 1728 C C . PRO A 1 216 ? -2.175 14.014 -9.102 1.00 59.69 216 PRO A C 1
ATOM 1730 O O . PRO A 1 216 ? -3.310 14.267 -8.716 1.00 59.69 216 PRO A O 1
ATOM 1733 N N . LEU A 1 217 ? -1.139 13.894 -8.255 1.00 57.47 217 LEU A N 1
ATOM 1734 C CA . LEU A 1 217 ? -1.232 14.137 -6.808 1.00 57.47 217 LEU A CA 1
ATOM 1735 C C . LEU A 1 217 ? -1.192 15.631 -6.449 1.00 57.47 217 LEU A C 1
ATOM 1737 O O . LEU A 1 217 ? -1.593 15.992 -5.348 1.00 57.47 217 LEU A O 1
ATOM 1741 N N . GLU A 1 218 ? -0.733 16.492 -7.362 1.00 50.75 218 GLU A N 1
ATOM 1742 C CA . GLU A 1 218 ? -0.722 17.954 -7.187 1.00 50.75 218 GLU A CA 1
ATOM 1743 C C . GLU A 1 218 ? -2.028 18.624 -7.634 1.00 50.75 218 GLU A C 1
ATOM 1745 O O . GLU A 1 218 ? -2.230 19.815 -7.402 1.00 50.75 218 GLU A O 1
ATOM 1750 N N . GLN A 1 219 ? -2.941 17.872 -8.254 1.00 44.62 219 GLN A N 1
ATOM 1751 C CA . GLN A 1 219 ? -4.272 18.377 -8.568 1.00 44.62 219 GLN A CA 1
ATOM 1752 C C . GLN A 1 219 ? -5.200 18.138 -7.368 1.00 44.62 219 GLN A C 1
ATOM 1754 O O . GLN A 1 219 ? -5.219 17.022 -6.840 1.00 44.62 219 GLN A O 1
ATOM 1759 N N . PRO A 1 220 ? -5.979 19.147 -6.926 1.00 34.41 220 PRO A N 1
ATOM 1760 C CA . PRO A 1 220 ? -6.929 18.973 -5.836 1.00 34.41 220 PRO A CA 1
ATOM 1761 C C . PRO A 1 220 ? -7.850 17.793 -6.143 1.00 34.41 220 PRO A C 1
ATOM 1763 O O . PRO A 1 220 ? -8.405 17.706 -7.242 1.00 34.41 220 PRO A O 1
ATOM 1766 N N . ARG A 1 221 ? -8.012 16.878 -5.181 1.00 36.19 221 ARG A N 1
ATOM 1767 C CA . ARG A 1 221 ? -9.064 15.860 -5.250 1.00 36.19 221 ARG A CA 1
ATOM 1768 C C . ARG A 1 221 ? -10.406 16.608 -5.268 1.00 36.19 221 ARG A C 1
ATOM 1770 O O . ARG A 1 221 ? -10.766 17.203 -4.256 1.00 36.19 221 ARG A O 1
ATOM 1777 N N . LEU A 1 222 ? -11.057 16.650 -6.434 1.00 32.16 222 LEU A N 1
ATOM 1778 C CA . LEU A 1 222 ? -12.435 17.129 -6.610 1.00 32.16 222 LEU A CA 1
ATOM 1779 C C . LEU A 1 222 ? -13.421 16.203 -5.895 1.00 32.16 222 LEU A C 1
ATOM 1781 O O . LEU A 1 222 ? -13.192 14.971 -5.940 1.00 32.16 222 LEU A O 1
#